Protein AF-F3L483-F1 (afdb_monomer)

Foldseek 3Di:
DPPPDDPLVVLLVVVCVVCVCLLPVVLVVVLVVLLCVLLVVLVVCLVCLCVVVVVVVVCVVPVVPQDFDWDFDAPPPPDDDDDDDDDDDDDPPDDPPDPPDDDPPTDTDGDGPPPVPPPVVVPDLVVVLVVLLVLLVVLLVSLVVVLLVCLQCVQQVCLVVLVLVVVVVDPDALLSSLVSSCCSSLPVSLVSSLVSSLVSQLSSLVSVLSSCVSNPDDPVSSVVSSVVSNVQSCQQRVVQSVLLSLLQLLLSLQSLLLNLPDDPGSSCSSPVVLVVVQVCCCVPVVDNVSVVSVVLSHDDSDTNVVNVVSCVVCVVVSVVSNVNSVVSSVNSSVSNVVPSHD

Radius of gyration: 30.52 Å; Cα contacts (8 Å, |Δi|>4): 277; chains: 1; bounding box: 57×37×107 Å

pLDDT: mean 78.25, std 19.38, range [27.61, 96.56]

Nearest PDB structures (foldseek):
  7o0y-assembly1_E  TM=5.297E-01  e=4.979E-01  Stutzerimonas stutzeri ATCC 14405 = CCUG 16156
  8k1p-assembly1_A  TM=4.642E-01  e=3.043E-01  Mycobacterium tuberculosis H37Rv
  7o12-assembly1_E  TM=4.795E-01  e=1.394E+00  Stutzerimonas stutzeri ATCC 14405 = CCUG 16156

Mean predicted aligned error: 13.0 Å

Solvent-accessible surface area (backbone atoms only — not comparable to full-atom values): 19354 Å² total; per-residue (Å²): 129,70,94,81,74,53,68,69,61,52,53,54,52,48,53,50,60,75,43,33,58,69,73,48,48,49,60,47,53,50,37,52,51,52,44,50,51,41,43,51,47,31,54,50,51,63,68,50,62,64,48,56,62,52,48,50,52,48,46,65,74,71,41,92,77,72,79,72,54,74,59,78,55,67,86,82,76,85,65,95,73,92,77,79,94,67,90,79,75,83,70,93,72,78,72,81,76,68,82,77,72,86,63,87,82,50,61,86,51,83,51,57,83,75,60,57,94,70,60,80,69,78,73,76,60,55,72,57,51,52,51,53,49,52,54,48,40,54,55,50,52,52,50,48,56,52,45,52,54,47,38,26,40,60,51,34,48,34,44,74,70,49,47,52,59,57,50,61,73,41,105,56,56,58,59,58,53,51,49,47,55,44,46,40,64,63,43,53,46,54,52,52,49,41,54,51,47,51,55,37,49,52,53,40,51,51,25,51,42,53,31,40,66,72,74,49,88,61,70,66,58,44,52,51,53,51,52,55,53,53,53,47,51,44,39,54,42,61,62,29,44,64,58,42,42,55,41,30,40,32,61,54,19,47,24,39,31,21,6,34,65,44,73,87,53,20,58,54,46,45,51,48,50,57,51,48,51,35,51,49,38,38,71,76,68,69,46,59,64,63,52,52,54,54,52,68,27,48,78,64,87,62,51,34,68,62,51,48,51,53,46,64,78,41,42,71,58,48,53,49,36,44,55,50,16,53,52,30,45,53,46,20,26,52,46,41,73,75,50,72,74,120

Secondary structure (DSSP, 8-state):
--TT--HHHHHHHHHHHHTHIIIIIHHHHHHHHHHHHHHHHHHHHHHHHHHHHHHHHHHHHH-TT------EE-TT------------PPPS-----------TTSEE----S---TTTTTTTSSHHHHHHHHHHHHHHHHHHHHHHHHHHHHHHHHHHHTSHHHHHHHTT--HHHHHHHHHHIIIIIHHHHHHHHHHHHHHHHHHHHHHHHHHH-S-HHHHHHHHHHHHHHHIIIIIIHHHHHHHHHHHHHHHHHHHHHH-SS-HHHHHHHHHHHHHHHHHHHT---HHHHHHHTTS--S--HHHHHHHHHHTHHHHHHHHHHHHHHHHHHHHHHHH----

Structure (mmCIF, N/CA/C/O backbone):
data_AF-F3L483-F1
#
_entry.id   AF-F3L483-F1
#
loop_
_atom_site.group_PDB
_atom_site.id
_atom_site.type_symbol
_atom_site.label_atom_id
_atom_site.label_alt_id
_atom_site.label_comp_id
_atom_site.label_asym_id
_atom_site.label_entity_id
_atom_site.label_seq_id
_atom_site.pdbx_PDB_ins_code
_atom_site.Cartn_x
_atom_site.Cartn_y
_atom_site.Cartn_z
_atom_site.occupancy
_atom_site.B_iso_or_equiv
_atom_site.auth_seq_id
_atom_site.auth_comp_id
_atom_site.auth_asym_id
_atom_site.auth_atom_id
_atom_site.pdbx_PDB_model_num
ATOM 1 N N . MET A 1 1 ? 16.660 -0.253 35.717 1.00 57.25 1 MET A N 1
ATOM 2 C CA . MET A 1 1 ? 15.833 0.003 34.515 1.00 57.25 1 MET A CA 1
ATOM 3 C C . MET A 1 1 ? 16.717 0.724 33.511 1.00 57.25 1 MET A C 1
ATOM 5 O O . MET A 1 1 ? 17.308 1.723 33.889 1.00 57.25 1 MET A O 1
ATOM 9 N N . ASN A 1 2 ? 16.915 0.183 32.307 1.00 58.22 2 ASN A N 1
ATOM 10 C CA . ASN A 1 2 ? 17.782 0.818 31.310 1.00 58.22 2 ASN A CA 1
ATOM 11 C C . ASN A 1 2 ? 17.119 2.140 30.860 1.00 58.22 2 ASN A C 1
ATOM 13 O O . ASN A 1 2 ? 15.993 2.073 30.362 1.00 58.22 2 ASN A O 1
ATOM 17 N N . PRO A 1 3 ? 17.749 3.317 31.044 1.00 65.19 3 PRO A N 1
ATOM 18 C CA . PRO A 1 3 ? 17.127 4.615 30.753 1.00 65.19 3 PRO A CA 1
ATOM 19 C C . PRO A 1 3 ? 16.748 4.802 29.273 1.00 65.19 3 PRO A C 1
ATOM 21 O O . PRO A 1 3 ? 15.959 5.680 28.950 1.00 65.19 3 PRO A O 1
ATOM 24 N N . ASN A 1 4 ? 17.240 3.931 28.383 1.00 72.69 4 ASN A N 1
ATOM 25 C CA . ASN A 1 4 ? 16.946 3.938 26.948 1.00 72.69 4 ASN A CA 1
ATOM 26 C C . ASN A 1 4 ? 15.824 2.969 26.515 1.00 72.69 4 ASN A C 1
ATOM 28 O O . ASN A 1 4 ? 15.634 2.748 25.315 1.00 72.69 4 ASN A O 1
ATOM 32 N N . TYR A 1 5 ? 15.092 2.340 27.445 1.00 74.06 5 TYR A N 1
ATOM 33 C CA . TYR A 1 5 ? 14.007 1.425 27.076 1.00 74.06 5 TYR A CA 1
ATOM 34 C C . TYR A 1 5 ? 12.781 2.194 26.568 1.00 74.06 5 TYR A C 1
ATOM 36 O O . TYR A 1 5 ? 11.999 2.735 27.347 1.00 74.06 5 TYR A O 1
ATOM 44 N N . ASN A 1 6 ? 12.599 2.204 25.247 1.00 82.25 6 ASN A N 1
ATOM 45 C CA . ASN A 1 6 ? 11.383 2.703 24.622 1.00 82.25 6 ASN A CA 1
ATOM 46 C C . ASN A 1 6 ? 10.432 1.528 24.303 1.00 82.25 6 ASN A C 1
ATOM 48 O O . ASN A 1 6 ? 10.728 0.745 23.391 1.00 82.25 6 ASN A O 1
ATOM 52 N N . PRO A 1 7 ? 9.292 1.397 25.009 1.00 76.50 7 PRO A N 1
ATOM 53 C CA . PRO A 1 7 ? 8.374 0.279 24.815 1.00 76.50 7 PRO A CA 1
ATOM 54 C C . PRO A 1 7 ? 7.770 0.244 23.406 1.00 76.50 7 PRO A C 1
ATOM 56 O O . PRO A 1 7 ? 7.583 -0.840 22.863 1.00 76.50 7 PRO A O 1
ATOM 59 N N . THR A 1 8 ? 7.535 1.391 22.757 1.00 75.56 8 THR A N 1
ATOM 60 C CA . THR A 1 8 ? 6.953 1.410 21.401 1.00 75.56 8 THR A CA 1
ATOM 61 C C . THR A 1 8 ? 7.912 0.826 20.366 1.00 75.56 8 THR A C 1
ATOM 63 O O . THR A 1 8 ? 7.506 0.046 19.506 1.00 75.56 8 THR A O 1
ATOM 66 N N . LYS A 1 9 ? 9.209 1.126 20.492 1.00 81.56 9 LYS A N 1
ATOM 67 C CA . LYS A 1 9 ? 10.259 0.551 19.641 1.00 81.56 9 LYS A CA 1
ATOM 68 C C . LYS A 1 9 ? 10.368 -0.963 19.830 1.00 81.56 9 LYS A C 1
ATOM 70 O O . LYS A 1 9 ? 10.571 -1.685 18.857 1.00 81.56 9 LYS A O 1
ATOM 75 N N . ALA A 1 10 ? 10.234 -1.446 21.066 1.00 82.19 10 ALA A N 1
ATOM 76 C CA . ALA A 1 10 ? 10.266 -2.876 21.359 1.00 82.19 10 ALA A CA 1
ATOM 77 C C . ALA A 1 10 ? 9.083 -3.620 20.713 1.00 82.19 10 ALA A C 1
ATOM 79 O O . ALA A 1 10 ? 9.286 -4.680 20.123 1.00 82.19 10 ALA A O 1
ATOM 80 N N . MET A 1 11 ? 7.881 -3.036 20.756 1.00 80.44 11 MET A N 1
ATOM 81 C CA . MET A 1 11 ? 6.680 -3.609 20.134 1.00 80.44 11 MET A CA 1
ATOM 82 C C . MET A 1 11 ? 6.803 -3.686 18.612 1.00 80.44 11 MET A C 1
ATOM 84 O O . MET A 1 11 ? 6.593 -4.753 18.041 1.00 80.44 11 MET A O 1
ATOM 88 N N . LEU A 1 12 ? 7.235 -2.597 17.966 1.00 81.00 12 LEU A N 1
ATOM 89 C CA . LEU A 1 12 ? 7.478 -2.581 16.519 1.00 81.00 12 LEU A CA 1
ATOM 90 C C . LEU A 1 12 ? 8.514 -3.633 16.110 1.00 81.00 12 LEU A C 1
ATOM 92 O O . LEU A 1 12 ? 8.308 -4.373 15.152 1.00 81.00 12 LEU A O 1
ATOM 96 N N . ARG A 1 13 ? 9.619 -3.737 16.860 1.00 85.62 13 ARG A N 1
ATOM 97 C CA . ARG A 1 13 ? 10.671 -4.719 16.577 1.00 85.62 13 ARG A CA 1
ATOM 98 C C . ARG A 1 13 ? 10.163 -6.153 16.702 1.00 85.62 13 ARG A C 1
ATOM 100 O O . ARG A 1 13 ? 10.533 -6.982 15.880 1.00 85.62 13 ARG A O 1
ATOM 107 N N . ARG A 1 14 ? 9.351 -6.454 17.718 1.00 85.50 14 ARG A N 1
ATOM 108 C CA . ARG A 1 14 ? 8.756 -7.785 17.892 1.00 85.50 14 ARG A CA 1
ATOM 109 C C . ARG A 1 14 ? 7.886 -8.146 16.693 1.00 85.50 14 ARG A C 1
ATOM 111 O O . ARG A 1 14 ? 8.118 -9.190 16.097 1.00 85.50 14 ARG A O 1
ATOM 118 N N . ASP A 1 15 ? 6.948 -7.273 16.334 1.00 83.56 15 ASP A N 1
ATOM 119 C CA . ASP A 1 15 ? 6.012 -7.524 15.237 1.00 83.56 15 ASP A CA 1
ATOM 120 C C . ASP A 1 15 ? 6.763 -7.725 13.905 1.00 83.56 15 ASP A C 1
ATOM 122 O O . ASP A 1 15 ? 6.469 -8.656 13.161 1.00 83.56 15 ASP A O 1
ATOM 126 N N . PHE A 1 16 ? 7.805 -6.933 13.633 1.00 84.31 16 PHE A N 1
ATOM 127 C CA . PHE A 1 16 ? 8.655 -7.136 12.451 1.00 84.31 16 PHE A CA 1
ATOM 128 C C . PHE A 1 16 ? 9.425 -8.460 12.464 1.00 84.31 16 PHE A C 1
ATOM 130 O O . PHE A 1 16 ? 9.629 -9.057 11.409 1.00 84.31 16 PHE A O 1
ATOM 137 N N . THR A 1 17 ? 9.875 -8.921 13.632 1.00 84.50 17 THR A N 1
ATOM 138 C CA . THR A 1 17 ? 10.555 -10.217 13.754 1.00 84.50 17 THR A CA 1
ATOM 139 C C . THR A 1 17 ? 9.581 -11.374 13.547 1.00 84.50 17 THR A C 1
ATOM 141 O O . THR A 1 17 ? 9.914 -12.320 12.837 1.00 84.50 17 THR A O 1
ATOM 144 N N . GLU A 1 18 ? 8.387 -11.296 14.134 1.00 86.44 18 GLU A N 1
ATOM 145 C CA . GLU A 1 18 ? 7.355 -12.334 14.042 1.00 86.44 18 GLU A CA 1
ATOM 146 C C . GLU A 1 18 ? 6.860 -12.507 12.600 1.00 86.44 18 GLU A C 1
ATOM 148 O O . GLU A 1 18 ? 6.805 -13.622 12.087 1.00 86.44 18 GLU A O 1
ATOM 153 N N . TYR A 1 19 ? 6.620 -11.398 11.898 1.00 86.94 19 TYR A N 1
ATOM 154 C CA . TYR A 1 19 ? 6.141 -11.395 10.513 1.00 86.94 19 TYR A CA 1
ATOM 155 C C . TYR A 1 19 ? 7.263 -11.215 9.480 1.00 86.94 19 TYR A C 1
ATOM 157 O O . TYR A 1 19 ? 6.996 -10.880 8.325 1.00 86.94 19 TYR A O 1
ATOM 165 N N . ARG A 1 20 ? 8.529 -11.469 9.846 1.00 89.44 20 ARG A N 1
ATOM 166 C CA . ARG A 1 20 ? 9.697 -11.254 8.966 1.00 89.44 20 ARG A CA 1
ATOM 167 C C . ARG A 1 20 ? 9.554 -11.945 7.610 1.00 89.44 20 ARG A C 1
ATOM 169 O O . ARG A 1 20 ? 9.950 -11.384 6.587 1.00 89.44 20 ARG A O 1
ATOM 176 N N . SER A 1 21 ? 9.015 -13.163 7.602 1.00 85.62 21 SER A N 1
ATOM 177 C CA . SER A 1 21 ? 8.835 -13.939 6.371 1.00 85.62 21 SER A CA 1
ATOM 178 C C . SER A 1 21 ? 7.865 -13.244 5.405 1.00 85.62 21 SER A C 1
ATOM 180 O O . SER A 1 21 ? 8.175 -13.058 4.229 1.00 85.62 21 SER A O 1
ATOM 182 N N . SER A 1 22 ? 6.736 -12.754 5.908 1.00 89.00 22 SER A N 1
ATOM 183 C CA . SER A 1 22 ? 5.742 -12.047 5.099 1.00 89.00 22 SER A CA 1
ATOM 184 C C . SER 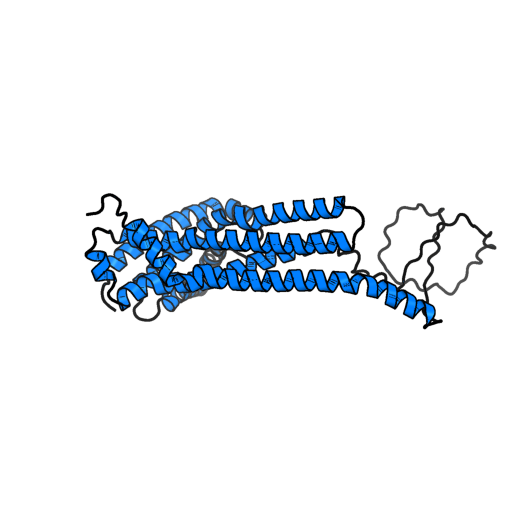A 1 22 ? 6.202 -10.636 4.718 1.00 89.00 22 SER A C 1
ATOM 186 O O . SER A 1 22 ? 6.087 -10.231 3.566 1.00 89.00 22 SER A O 1
ATOM 188 N N . PHE A 1 23 ? 6.767 -9.880 5.660 1.00 91.56 23 PHE A N 1
ATOM 189 C CA . PHE A 1 23 ? 7.103 -8.471 5.435 1.00 91.56 23 PHE A CA 1
ATOM 190 C C . PHE A 1 23 ? 8.361 -8.259 4.595 1.00 91.56 23 PHE A C 1
ATOM 192 O O . PHE A 1 23 ? 8.435 -7.265 3.883 1.00 91.56 23 PHE A O 1
ATOM 199 N N . LEU A 1 24 ? 9.348 -9.158 4.681 1.00 91.38 24 LEU A N 1
ATOM 200 C CA . LEU A 1 24 ? 10.635 -8.989 3.998 1.00 91.38 24 LEU A CA 1
ATOM 201 C C . LEU A 1 24 ? 10.954 -10.131 3.041 1.00 91.38 24 LEU A C 1
ATOM 203 O O . LEU A 1 24 ? 11.345 -9.873 1.912 1.00 91.38 24 LEU A O 1
ATOM 207 N N . VAL A 1 25 ? 10.792 -11.389 3.454 1.00 92.12 25 VAL A N 1
ATOM 208 C CA . VAL A 1 25 ? 11.232 -12.517 2.611 1.00 92.12 25 VAL A CA 1
ATOM 209 C C . VAL A 1 25 ? 10.356 -12.656 1.367 1.00 92.12 25 VAL A C 1
ATOM 211 O O . VAL A 1 25 ? 10.886 -12.764 0.271 1.00 92.12 25 VAL A O 1
ATOM 214 N N . THR A 1 26 ? 9.034 -12.593 1.520 1.00 93.38 26 THR A N 1
ATOM 215 C CA . THR A 1 26 ? 8.075 -12.729 0.408 1.00 93.38 26 THR A CA 1
ATOM 216 C C . THR A 1 26 ? 8.326 -11.725 -0.729 1.00 93.38 26 THR A C 1
ATOM 218 O O . THR A 1 26 ? 8.532 -12.169 -1.859 1.00 93.38 26 THR A O 1
ATOM 221 N N . PRO A 1 27 ? 8.390 -10.399 -0.480 1.00 93.56 27 PRO A N 1
ATOM 222 C CA . PRO A 1 27 ? 8.623 -9.437 -1.553 1.00 93.56 27 PRO A CA 1
ATOM 223 C C . PRO A 1 27 ? 10.036 -9.553 -2.135 1.00 93.56 27 PRO A C 1
ATOM 225 O O . PRO A 1 27 ? 10.202 -9.356 -3.330 1.00 93.56 27 PRO A O 1
ATOM 228 N N . ILE A 1 28 ? 11.046 -9.930 -1.339 1.00 95.19 28 ILE A N 1
ATOM 229 C CA . ILE A 1 28 ? 12.415 -10.150 -1.838 1.00 95.19 28 ILE A CA 1
ATOM 230 C C . ILE A 1 28 ? 12.487 -11.369 -2.762 1.00 95.19 28 ILE A C 1
ATOM 232 O O . ILE A 1 28 ? 13.164 -11.314 -3.782 1.00 95.19 28 ILE A O 1
ATOM 236 N N . VAL A 1 29 ? 11.807 -12.470 -2.431 1.00 95.62 29 VAL A N 1
ATOM 237 C CA . VAL A 1 29 ? 11.784 -13.674 -3.277 1.00 95.62 29 VAL A CA 1
ATOM 238 C C . VAL A 1 29 ? 11.110 -13.375 -4.613 1.00 95.62 29 VAL A C 1
ATOM 240 O O . VAL A 1 29 ? 11.633 -13.759 -5.656 1.00 95.62 29 VAL A O 1
ATOM 243 N N . ILE A 1 30 ? 9.994 -12.644 -4.590 1.00 94.31 30 ILE A N 1
ATOM 244 C CA . ILE A 1 30 ? 9.302 -12.208 -5.808 1.00 94.31 30 ILE A CA 1
ATOM 245 C C . ILE A 1 30 ? 10.189 -11.260 -6.617 1.00 94.31 30 ILE A C 1
ATOM 247 O O . ILE A 1 30 ? 10.366 -11.475 -7.810 1.00 94.31 30 ILE A O 1
ATOM 251 N N . ALA A 1 31 ? 10.810 -10.271 -5.972 1.00 95.62 31 ALA A N 1
ATOM 252 C CA . ALA A 1 31 ? 11.757 -9.361 -6.612 1.00 95.62 31 ALA A CA 1
ATOM 253 C C . ALA A 1 31 ? 12.917 -10.108 -7.284 1.00 95.62 31 ALA A C 1
ATOM 255 O O . ALA A 1 31 ? 13.246 -9.833 -8.433 1.00 95.62 31 ALA A O 1
ATOM 256 N N . ALA A 1 32 ? 13.512 -11.083 -6.590 1.00 95.31 32 ALA A N 1
ATOM 257 C CA . ALA A 1 32 ? 14.597 -11.897 -7.123 1.00 95.31 32 ALA A CA 1
ATOM 258 C C . ALA A 1 32 ? 14.140 -12.731 -8.326 1.00 95.31 32 ALA A C 1
ATOM 260 O O . ALA A 1 32 ? 14.847 -12.796 -9.327 1.00 95.31 32 ALA A O 1
ATOM 261 N N . PHE A 1 33 ? 12.950 -13.330 -8.252 1.00 95.81 33 PHE A N 1
ATOM 262 C CA . PHE A 1 33 ? 12.368 -14.073 -9.366 1.00 95.81 33 PHE A CA 1
ATOM 263 C C . PHE A 1 33 ? 12.137 -13.174 -10.588 1.00 95.81 33 PHE A C 1
ATOM 265 O O . PHE A 1 33 ? 12.606 -13.496 -11.676 1.00 95.81 33 PHE A O 1
ATOM 272 N N . LEU A 1 34 ? 11.487 -12.022 -10.402 1.00 94.56 34 LEU A N 1
ATOM 273 C CA . LEU A 1 34 ? 11.220 -11.061 -11.476 1.00 94.56 34 LEU A CA 1
ATOM 274 C C . LEU A 1 34 ? 12.515 -10.522 -12.092 1.00 94.56 34 LEU A C 1
ATOM 276 O O . LEU A 1 34 ? 12.621 -10.436 -13.312 1.00 94.56 34 LEU A O 1
ATOM 280 N N . ALA A 1 35 ? 13.525 -10.227 -11.270 1.00 93.81 35 ALA A N 1
ATOM 281 C CA . ALA A 1 35 ? 14.835 -9.800 -11.746 1.00 93.81 35 ALA A CA 1
ATOM 282 C C . ALA A 1 35 ? 15.519 -10.880 -12.598 1.00 93.81 35 ALA A C 1
ATOM 284 O O . ALA A 1 35 ? 16.060 -10.564 -13.655 1.00 93.81 35 ALA A O 1
ATOM 285 N N . VAL A 1 36 ? 15.473 -12.149 -12.175 1.00 95.12 36 VAL A N 1
ATOM 286 C CA . VAL A 1 36 ? 16.032 -13.271 -12.947 1.00 95.12 36 VAL A CA 1
ATOM 287 C C . VAL A 1 36 ? 15.303 -13.441 -14.275 1.00 95.12 36 VAL A C 1
ATOM 289 O O . VAL A 1 36 ? 15.959 -13.613 -15.298 1.00 95.12 36 VAL A O 1
ATOM 292 N N . VAL A 1 37 ? 13.970 -13.362 -14.280 1.00 92.31 37 VAL A N 1
ATOM 293 C CA . VAL A 1 37 ? 13.169 -13.456 -15.509 1.00 92.31 37 VAL A CA 1
ATOM 294 C C . VAL A 1 37 ? 13.501 -12.307 -16.462 1.00 92.31 37 VAL A C 1
ATOM 296 O O . VAL A 1 37 ? 13.762 -12.558 -17.634 1.00 92.31 37 VAL A O 1
ATOM 299 N N . ALA A 1 38 ? 13.563 -11.070 -15.967 1.00 89.00 38 ALA A N 1
ATOM 300 C CA . ALA A 1 38 ? 13.856 -9.898 -16.790 1.00 89.00 38 ALA A CA 1
ATOM 301 C C . ALA A 1 38 ? 15.270 -9.937 -17.387 1.00 89.00 38 ALA A C 1
ATOM 303 O O . ALA A 1 38 ? 15.442 -9.731 -18.585 1.00 89.00 38 ALA A O 1
ATOM 304 N N . TRP A 1 39 ? 16.285 -10.256 -16.579 1.00 92.00 39 TRP A N 1
ATOM 305 C CA . TRP A 1 39 ? 17.661 -10.375 -17.068 1.00 92.00 39 TRP A CA 1
ATOM 306 C C . TRP A 1 39 ? 17.854 -11.582 -17.981 1.00 92.00 39 TRP A C 1
ATOM 308 O O . TRP A 1 39 ? 18.547 -11.477 -18.989 1.00 92.00 39 TRP A O 1
ATOM 318 N N . GLY A 1 40 ? 17.228 -12.717 -17.662 1.00 88.06 40 GLY A N 1
ATOM 319 C CA . GLY A 1 40 ? 17.230 -13.896 -18.523 1.00 88.06 40 GLY A CA 1
ATOM 320 C C . GLY A 1 40 ? 16.601 -13.602 -19.883 1.00 88.06 40 GLY A C 1
ATOM 321 O O . GLY A 1 40 ? 17.188 -13.946 -20.905 1.00 88.06 40 GLY A O 1
ATOM 322 N N . GLY A 1 41 ? 15.462 -12.903 -19.895 1.00 83.00 41 GLY A N 1
ATOM 323 C CA . GLY A 1 41 ? 14.789 -12.442 -21.108 1.00 83.00 41 GLY A CA 1
ATOM 324 C C . GLY A 1 41 ? 15.643 -11.472 -21.921 1.00 83.00 41 GLY A C 1
ATOM 325 O O . GLY A 1 41 ? 15.848 -11.704 -23.106 1.00 83.00 41 GLY A O 1
ATOM 326 N N . ALA A 1 42 ? 16.216 -10.445 -21.287 1.00 83.88 42 ALA A N 1
ATOM 327 C CA . ALA A 1 42 ? 17.080 -9.471 -21.958 1.00 83.88 42 ALA A CA 1
ATOM 328 C C . ALA A 1 42 ? 18.332 -10.121 -22.573 1.00 83.88 42 ALA A C 1
ATOM 330 O O . ALA A 1 42 ? 18.697 -9.824 -23.711 1.00 83.88 42 ALA A O 1
ATOM 331 N N . LEU A 1 43 ? 18.975 -11.042 -21.847 1.00 85.56 43 LEU A N 1
ATOM 332 C CA . LEU A 1 43 ? 20.125 -11.790 -22.355 1.00 85.56 43 LEU A CA 1
ATOM 333 C C . LEU A 1 43 ? 19.726 -12.699 -23.514 1.00 85.56 43 LEU A C 1
ATOM 335 O O . LEU A 1 43 ? 20.396 -12.680 -24.540 1.00 85.56 43 LEU A O 1
ATOM 339 N N . PHE A 1 44 ? 18.641 -13.460 -23.374 1.00 82.00 44 PHE A N 1
ATOM 340 C CA . PHE A 1 44 ? 18.142 -14.331 -24.434 1.00 82.00 44 PHE A CA 1
ATOM 341 C C . PHE A 1 44 ? 17.809 -13.525 -25.694 1.00 82.00 44 PHE A C 1
ATOM 343 O O . PHE A 1 44 ? 18.366 -13.799 -26.752 1.00 82.00 44 PHE A O 1
ATOM 350 N N . ALA A 1 45 ? 17.001 -12.471 -25.571 1.00 76.19 45 ALA A N 1
ATOM 351 C CA . ALA A 1 45 ? 16.621 -11.611 -26.688 1.00 76.19 45 ALA A CA 1
ATOM 352 C C . ALA A 1 45 ? 17.848 -11.002 -27.388 1.00 76.19 45 ALA A C 1
ATOM 354 O O . ALA A 1 45 ? 17.921 -11.008 -28.612 1.00 76.19 45 ALA A O 1
ATOM 355 N N . SER A 1 46 ? 18.866 -10.575 -26.629 1.00 74.88 46 SER A N 1
ATOM 356 C CA . SER A 1 46 ? 20.103 -10.034 -27.212 1.00 74.88 46 SER A CA 1
ATOM 357 C C . SER A 1 46 ? 20.930 -11.047 -28.018 1.00 74.88 46 SER A C 1
ATOM 359 O O . SER A 1 46 ? 21.754 -10.633 -28.821 1.00 74.88 46 SER A O 1
ATOM 361 N N . GLN A 1 47 ? 20.746 -12.357 -27.806 1.00 74.75 47 GLN A N 1
ATOM 362 C CA . GLN A 1 47 ? 21.444 -13.404 -28.570 1.00 74.75 47 GLN A CA 1
ATOM 363 C C . GLN A 1 47 ? 20.685 -13.808 -29.838 1.00 74.75 47 GLN A C 1
ATOM 365 O O . GLN A 1 47 ? 21.300 -14.277 -30.790 1.00 74.75 47 GLN A O 1
ATOM 370 N N . PHE A 1 48 ? 19.357 -13.663 -29.843 1.00 64.12 48 PHE A N 1
ATOM 371 C CA . PHE A 1 48 ? 18.500 -14.049 -30.968 1.00 64.12 48 PHE A CA 1
ATOM 372 C C . PHE A 1 48 ? 18.085 -12.870 -31.858 1.00 64.12 48 PHE A C 1
ATOM 374 O O . PHE A 1 48 ? 17.511 -13.108 -32.912 1.00 64.12 48 PHE A O 1
ATOM 381 N N . SER A 1 49 ? 18.418 -11.628 -31.491 1.00 60.12 49 SER A N 1
ATOM 382 C CA . SER A 1 49 ? 18.249 -10.442 -32.348 1.00 60.12 49 SER A CA 1
ATOM 383 C C . SER A 1 49 ? 18.875 -10.636 -33.738 1.00 60.12 49 SER A C 1
ATOM 385 O O . SER A 1 49 ? 18.250 -10.332 -34.746 1.00 60.12 49 SER A O 1
ATOM 387 N N . ASP A 1 50 ? 20.068 -11.231 -33.810 1.00 58.31 50 ASP A N 1
ATOM 388 C CA . ASP A 1 50 ? 20.785 -11.448 -35.079 1.00 58.31 50 ASP A CA 1
ATOM 389 C C . ASP A 1 50 ? 20.189 -12.601 -35.921 1.00 58.31 50 ASP A C 1
ATOM 391 O O . ASP A 1 50 ? 20.557 -12.816 -37.078 1.00 58.31 50 ASP A O 1
ATOM 395 N N . TRP A 1 51 ? 19.275 -13.392 -35.347 1.00 53.81 51 TRP A N 1
ATOM 396 C CA . TRP A 1 51 ? 18.706 -14.575 -35.997 1.00 53.81 51 TRP A CA 1
ATOM 397 C C . TRP A 1 51 ? 17.643 -14.217 -37.047 1.00 53.81 51 TRP A C 1
ATOM 399 O O . TRP A 1 51 ? 17.486 -14.958 -38.017 1.00 53.81 51 TRP A O 1
ATOM 409 N N . GLU A 1 52 ? 16.947 -13.082 -36.913 1.00 54.78 52 GLU A N 1
ATOM 410 C CA . GLU A 1 52 ? 15.998 -12.597 -37.931 1.00 54.78 52 GLU A CA 1
ATOM 411 C C . GLU A 1 52 ? 16.702 -12.175 -39.224 1.00 54.78 52 GLU A C 1
ATOM 413 O O . GLU A 1 52 ? 16.264 -12.563 -40.308 1.00 54.78 52 GLU A O 1
ATOM 418 N N . GLU A 1 53 ? 17.842 -11.485 -39.128 1.00 56.56 53 GLU A N 1
ATOM 419 C CA . GLU A 1 53 ? 18.682 -11.187 -40.296 1.00 56.56 53 GLU A CA 1
ATOM 420 C C . GLU A 1 53 ? 19.207 -12.480 -40.946 1.00 56.56 53 GLU A C 1
ATOM 422 O O . GLU A 1 53 ? 19.225 -12.616 -42.174 1.00 56.56 53 GLU A O 1
ATOM 427 N N . GLY A 1 54 ? 19.558 -13.479 -40.127 1.00 56.12 54 GLY A N 1
ATOM 428 C CA . GLY A 1 54 ? 20.000 -14.798 -40.584 1.00 56.12 54 GLY A CA 1
ATOM 429 C C . GLY A 1 54 ? 18.915 -15.606 -41.307 1.00 56.12 54 GLY A C 1
ATOM 430 O O . GLY A 1 54 ? 19.198 -16.209 -42.346 1.00 56.12 54 GLY A O 1
ATOM 431 N N . ILE A 1 55 ? 17.675 -15.604 -40.802 1.00 55.03 55 ILE A N 1
ATOM 432 C CA . ILE A 1 55 ? 16.522 -16.231 -41.469 1.00 55.03 55 ILE A CA 1
ATOM 433 C C . ILE A 1 55 ? 16.153 -15.464 -42.737 1.00 55.03 55 ILE A C 1
ATOM 435 O O . ILE A 1 55 ? 15.903 -16.103 -43.754 1.00 55.03 55 ILE A O 1
ATOM 439 N N . GLY A 1 56 ? 16.138 -14.129 -42.707 1.00 56.78 56 GLY A N 1
ATOM 440 C CA . GLY A 1 56 ? 15.826 -13.297 -43.870 1.00 56.78 56 GLY A CA 1
ATOM 441 C C . GLY A 1 56 ? 16.774 -13.567 -45.038 1.00 56.78 56 GLY A C 1
ATOM 442 O O . GLY A 1 56 ? 16.322 -13.793 -46.158 1.00 56.78 56 GLY A O 1
ATOM 443 N N . TRP A 1 57 ? 18.079 -13.669 -44.764 1.00 53.72 57 TRP A N 1
ATOM 444 C CA . TRP A 1 57 ? 19.077 -14.096 -45.749 1.00 53.72 57 TRP A CA 1
ATOM 445 C C . TRP A 1 57 ? 18.846 -15.533 -46.243 1.00 53.72 57 TRP A C 1
ATOM 447 O O . TRP A 1 57 ? 18.941 -15.795 -47.442 1.00 53.72 57 TRP A O 1
ATOM 457 N N . PHE A 1 58 ? 18.519 -16.471 -45.347 1.00 55.19 58 PHE A N 1
ATOM 458 C CA . PHE A 1 58 ? 18.248 -17.868 -45.712 1.00 55.19 58 PHE A CA 1
ATOM 459 C C . PHE A 1 58 ? 17.004 -18.009 -46.597 1.00 55.19 58 PHE A C 1
ATOM 461 O O . PHE A 1 58 ? 17.041 -18.717 -47.599 1.00 55.19 58 PHE A O 1
ATOM 468 N N . VAL A 1 59 ? 15.916 -17.323 -46.249 1.00 59.03 59 VAL A N 1
ATOM 469 C CA . VAL A 1 59 ? 14.659 -17.294 -47.004 1.00 59.03 59 VAL A CA 1
ATOM 470 C C . VAL A 1 59 ? 14.877 -16.625 -48.358 1.00 59.03 59 VAL A C 1
ATOM 472 O O . VAL A 1 59 ? 14.516 -17.214 -49.372 1.00 59.03 59 VAL A O 1
ATOM 475 N N . ALA A 1 60 ? 15.549 -15.471 -48.399 1.00 58.06 60 ALA A N 1
ATOM 476 C CA . ALA A 1 60 ? 15.858 -14.768 -49.643 1.00 58.06 60 ALA A CA 1
ATOM 477 C C . ALA A 1 60 ? 16.764 -15.579 -50.589 1.00 58.06 60 ALA A C 1
ATOM 479 O O . ALA A 1 60 ? 16.605 -15.503 -51.804 1.00 58.06 60 ALA A O 1
ATOM 480 N N . ASN A 1 61 ? 17.691 -16.382 -50.053 1.00 58.88 61 ASN A N 1
ATOM 481 C CA . ASN A 1 61 ? 18.627 -17.159 -50.873 1.00 58.88 61 ASN A CA 1
ATOM 482 C C . ASN A 1 61 ? 18.184 -18.598 -51.177 1.00 58.88 61 ASN A C 1
ATOM 484 O O . ASN A 1 61 ? 18.745 -19.208 -52.088 1.00 58.88 61 ASN A O 1
ATOM 488 N N . GLN A 1 62 ? 17.236 -19.176 -50.431 1.00 56.47 62 GLN A N 1
ATOM 489 C CA . GLN A 1 62 ? 16.773 -20.558 -50.645 1.00 56.47 62 GLN A CA 1
ATOM 490 C C . GLN A 1 62 ? 15.320 -20.680 -51.116 1.00 56.47 62 GLN A C 1
ATOM 492 O O . GLN A 1 62 ? 14.944 -21.761 -51.571 1.00 56.47 62 GLN A O 1
ATOM 497 N N . ILE A 1 63 ? 14.515 -19.615 -51.050 1.00 50.59 63 ILE A N 1
ATOM 498 C CA . ILE A 1 63 ? 13.137 -19.596 -51.558 1.00 50.59 63 ILE A CA 1
ATOM 499 C C . ILE A 1 63 ? 13.072 -18.605 -52.735 1.00 50.59 63 ILE A C 1
ATOM 501 O O . ILE A 1 63 ? 12.848 -17.417 -52.520 1.00 50.59 63 ILE A O 1
ATOM 505 N N . PRO A 1 64 ? 13.282 -19.067 -53.984 1.00 48.78 64 PRO A N 1
ATOM 506 C CA . PRO A 1 64 ? 13.405 -18.198 -55.161 1.00 48.78 64 PRO A CA 1
ATOM 507 C C . PRO A 1 64 ? 12.115 -17.451 -55.553 1.00 48.78 64 PRO A C 1
ATOM 509 O O . PRO A 1 64 ? 12.190 -16.531 -56.361 1.00 48.78 64 PRO A O 1
ATOM 512 N N . ASP A 1 65 ? 10.967 -17.800 -54.958 1.00 44.97 65 ASP A N 1
ATOM 513 C CA . ASP A 1 65 ? 9.641 -17.254 -55.293 1.00 44.97 65 ASP A CA 1
ATOM 514 C C . ASP A 1 65 ? 9.004 -16.439 -54.147 1.00 44.97 65 ASP A C 1
ATOM 516 O O . ASP A 1 65 ? 7.787 -16.245 -54.112 1.00 44.97 65 ASP A O 1
ATOM 520 N N . ALA A 1 66 ? 9.790 -15.965 -53.173 1.00 47.56 66 ALA A N 1
ATOM 521 C CA . ALA A 1 66 ? 9.283 -14.999 -52.201 1.00 47.56 66 ALA A CA 1
ATOM 522 C C 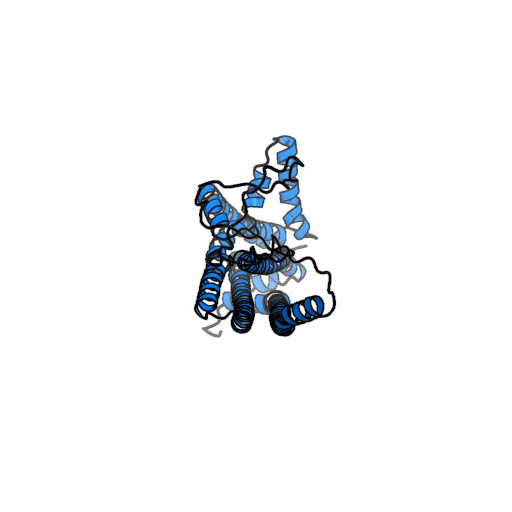. ALA A 1 66 ? 8.993 -13.671 -52.926 1.00 47.56 66 ALA A C 1
ATOM 524 O O . ALA A 1 66 ? 9.904 -12.902 -53.222 1.00 47.56 66 ALA A O 1
ATOM 525 N N . GLN A 1 67 ? 7.722 -13.439 -53.264 1.00 42.53 67 GLN A N 1
ATOM 526 C CA . GLN A 1 67 ? 7.231 -12.232 -53.931 1.00 42.53 67 GLN A CA 1
ATOM 527 C C . GLN A 1 67 ? 7.523 -11.006 -53.051 1.00 42.53 67 GLN A C 1
ATOM 529 O O . GLN A 1 67 ? 6.813 -10.728 -52.088 1.00 42.53 67 GLN A O 1
ATOM 534 N N . VAL A 1 68 ? 8.610 -10.300 -53.353 1.00 45.66 68 VAL A N 1
ATOM 535 C CA . VAL A 1 68 ? 8.908 -8.982 -52.790 1.00 45.66 68 VAL A CA 1
ATOM 536 C C . VAL A 1 68 ? 8.122 -7.972 -53.617 1.00 45.66 68 VAL A C 1
ATOM 538 O O . VAL A 1 68 ? 8.409 -7.801 -54.801 1.00 45.66 68 VAL A O 1
ATOM 541 N N . ASP A 1 69 ? 7.110 -7.351 -53.016 1.00 40.19 69 ASP A N 1
ATOM 542 C CA . ASP A 1 69 ? 6.308 -6.322 -53.678 1.00 40.19 69 ASP A CA 1
ATOM 543 C C . ASP A 1 69 ? 7.092 -5.001 -53.665 1.00 40.19 69 ASP A C 1
ATOM 545 O O . ASP A 1 69 ? 7.469 -4.493 -52.607 1.00 40.19 69 ASP A O 1
ATOM 549 N N . ILE A 1 70 ? 7.424 -4.479 -54.844 1.00 41.59 70 ILE A N 1
ATOM 550 C CA . ILE A 1 70 ? 8.229 -3.260 -54.997 1.00 41.59 70 ILE A CA 1
ATOM 551 C C . ILE A 1 70 ? 7.277 -2.127 -55.376 1.00 41.59 70 ILE A C 1
ATOM 553 O O . ILE A 1 70 ? 6.850 -2.028 -56.525 1.00 41.59 70 ILE A O 1
ATOM 557 N N . GLU A 1 71 ? 6.947 -1.268 -54.413 1.00 43.25 71 GLU A N 1
ATOM 558 C CA . GLU A 1 71 ? 6.126 -0.078 -54.646 1.00 43.25 71 GLU A CA 1
ATOM 559 C C . GLU A 1 71 ? 7.021 1.086 -55.105 1.00 43.25 71 GLU A C 1
ATOM 561 O O . GLU A 1 71 ? 7.830 1.615 -54.342 1.00 43.25 71 GLU A O 1
ATOM 566 N N . ILE A 1 72 ? 6.899 1.483 -56.374 1.00 41.91 72 ILE A N 1
ATOM 567 C CA . ILE A 1 72 ? 7.634 2.616 -56.953 1.00 41.91 72 ILE A CA 1
ATOM 568 C C . ILE A 1 72 ? 6.746 3.859 -56.845 1.00 41.91 72 ILE A C 1
ATOM 570 O O . ILE A 1 72 ? 5.705 3.929 -57.499 1.00 41.91 72 ILE A O 1
ATOM 574 N N . ARG A 1 73 ? 7.146 4.857 -56.047 1.00 42.88 73 ARG A N 1
ATOM 575 C CA . ARG A 1 73 ? 6.434 6.144 -55.955 1.00 42.88 73 ARG A CA 1
ATOM 576 C C . ARG A 1 73 ? 7.161 7.220 -56.753 1.00 42.88 73 ARG A C 1
ATOM 578 O O . ARG A 1 73 ? 8.328 7.507 -56.506 1.00 42.88 73 ARG A O 1
ATOM 585 N N . SER A 1 74 ? 6.457 7.833 -57.705 1.00 34.97 74 SER A N 1
ATOM 586 C CA . SER A 1 74 ? 6.978 8.975 -58.464 1.00 34.97 74 SER A CA 1
ATOM 587 C C . SER A 1 74 ? 6.823 10.273 -57.664 1.00 34.97 74 SER A C 1
ATOM 589 O O . SER A 1 74 ? 5.823 10.490 -56.979 1.00 34.97 74 SER A O 1
ATOM 591 N N . SER A 1 75 ? 7.824 11.148 -57.733 1.00 37.97 75 SER A N 1
ATOM 592 C CA . SER A 1 75 ? 7.930 12.364 -56.915 1.00 37.97 75 SER A CA 1
ATOM 593 C C . SER A 1 75 ? 6.985 13.506 -57.329 1.00 37.97 75 SER A C 1
ATOM 595 O O . SER A 1 75 ? 7.038 14.584 -56.730 1.00 37.97 75 SER A O 1
ATOM 597 N N . SER A 1 76 ? 6.108 13.300 -58.321 1.00 40.38 76 SER A N 1
ATOM 598 C CA . SER A 1 76 ? 5.185 14.333 -58.808 1.00 40.38 76 SER A CA 1
ATOM 599 C C . SER A 1 76 ? 3.882 14.448 -58.014 1.00 40.38 76 SER A C 1
ATOM 601 O O . SER A 1 76 ? 3.294 15.527 -58.015 1.00 40.38 76 SER A O 1
ATOM 603 N N . ASP A 1 77 ? 3.461 13.415 -57.279 1.00 42.19 77 ASP A N 1
ATOM 604 C CA . ASP A 1 77 ? 2.237 13.466 -56.465 1.00 42.19 77 ASP A CA 1
ATOM 605 C C . ASP A 1 77 ? 2.533 13.888 -55.028 1.00 42.19 77 ASP A C 1
ATOM 607 O O . ASP A 1 77 ? 2.397 13.153 -54.050 1.00 42.19 77 ASP A O 1
ATOM 611 N N . ARG A 1 78 ? 2.916 15.156 -54.894 1.00 38.81 78 ARG A N 1
ATOM 612 C CA . ARG A 1 78 ? 2.808 15.878 -53.628 1.00 38.81 78 ARG A CA 1
ATOM 613 C C . ARG A 1 78 ? 1.393 16.457 -53.533 1.00 38.81 78 ARG A C 1
ATOM 615 O O . ARG A 1 78 ? 1.205 17.665 -53.639 1.00 38.81 78 ARG A O 1
ATOM 622 N N . ALA A 1 79 ? 0.401 15.580 -53.396 1.00 35.62 79 ALA A N 1
ATOM 623 C CA . ALA A 1 79 ? -0.988 15.957 -53.165 1.00 35.62 79 ALA A CA 1
ATOM 624 C C . ALA A 1 79 ? -1.454 15.403 -51.816 1.00 35.62 79 ALA A C 1
ATOM 626 O O . ALA A 1 79 ? -1.410 14.204 -51.553 1.00 35.62 79 ALA A O 1
ATOM 627 N N . ASP A 1 80 ? -1.862 16.326 -50.954 1.00 39.88 80 ASP A N 1
ATOM 628 C CA . ASP A 1 80 ? -2.392 16.086 -49.622 1.00 39.88 80 ASP A CA 1
ATOM 629 C C . ASP A 1 80 ? -3.591 15.123 -49.672 1.00 39.88 80 ASP A C 1
ATOM 631 O O . ASP A 1 80 ? -4.640 15.445 -50.231 1.00 39.88 80 ASP A O 1
ATOM 635 N N . GLY A 1 81 ? -3.461 13.940 -49.070 1.00 34.59 81 GLY A N 1
ATOM 636 C CA . GLY A 1 81 ? -4.555 12.973 -49.021 1.00 34.59 81 GLY A CA 1
ATOM 637 C C . GLY A 1 81 ? -4.223 11.746 -48.185 1.00 34.59 81 GLY A C 1
ATOM 638 O O . GLY A 1 81 ? -3.523 10.844 -48.626 1.00 34.59 81 GLY A O 1
ATOM 639 N N . PHE A 1 82 ? -4.747 11.708 -46.964 1.00 32.91 82 PHE A N 1
ATOM 640 C CA . PHE A 1 82 ? -4.792 10.511 -46.130 1.00 32.91 82 PHE A CA 1
ATOM 641 C C . PHE A 1 82 ? -5.735 9.484 -46.778 1.00 32.91 82 PHE A C 1
ATOM 643 O O . PHE A 1 82 ? -6.937 9.737 -46.874 1.00 32.91 82 PHE A O 1
ATOM 650 N N . VAL A 1 83 ? -5.204 8.342 -47.224 1.00 36.03 83 VAL A N 1
ATOM 651 C CA . VAL A 1 83 ? -5.995 7.218 -47.751 1.00 36.03 83 VAL A CA 1
ATOM 652 C C . VAL A 1 83 ? -5.924 6.068 -46.746 1.00 36.03 83 VAL A C 1
ATOM 654 O O . VAL A 1 83 ? -4.863 5.494 -46.512 1.00 36.03 83 VAL A O 1
ATOM 657 N N . LEU A 1 84 ? -7.064 5.773 -46.117 1.00 33.56 84 LEU A N 1
ATOM 658 C CA . LEU A 1 84 ? -7.272 4.572 -45.306 1.00 33.56 84 LEU A CA 1
ATOM 659 C C . LEU A 1 84 ? -7.236 3.341 -46.210 1.00 33.56 84 LEU A C 1
ATOM 661 O O . LEU A 1 84 ? -7.821 3.359 -47.290 1.00 33.56 84 LEU A O 1
ATOM 665 N N . GLY A 1 85 ? -6.557 2.292 -45.743 1.00 38.53 85 GLY A N 1
ATOM 666 C CA . GLY A 1 85 ? -6.357 1.049 -46.477 1.00 38.53 85 GLY A CA 1
ATOM 667 C C . GLY A 1 85 ? -7.670 0.417 -46.923 1.00 38.53 85 GLY A C 1
ATOM 668 O O . GLY A 1 85 ? -8.439 -0.082 -46.103 1.00 38.53 85 GLY A O 1
ATOM 669 N N . ASP A 1 86 ? -7.877 0.406 -48.232 1.00 27.61 86 ASP A N 1
ATOM 670 C CA . ASP A 1 86 ? -8.800 -0.491 -48.905 1.00 27.61 86 ASP A CA 1
ATOM 671 C C . ASP A 1 86 ? -8.052 -1.124 -50.082 1.00 27.61 86 ASP A C 1
ATOM 673 O O . ASP A 1 86 ? -7.260 -0.462 -50.760 1.00 27.61 86 ASP A O 1
ATOM 677 N N . TRP A 1 87 ? -8.235 -2.427 -50.278 1.00 34.56 87 TRP A N 1
ATOM 678 C CA . TRP A 1 87 ? -7.538 -3.172 -51.324 1.00 34.56 87 TRP A CA 1
ATOM 679 C C . TRP A 1 87 ? -8.153 -2.822 -52.680 1.00 34.56 87 TRP A C 1
ATOM 681 O O . TRP A 1 87 ? -9.190 -3.364 -53.063 1.00 34.56 87 TRP A O 1
ATOM 691 N N . VAL A 1 88 ? -7.512 -1.913 -53.413 1.00 37.91 88 VAL A N 1
ATOM 692 C CA . VAL A 1 88 ? -7.913 -1.554 -54.776 1.00 37.91 88 VAL A CA 1
ATOM 693 C C . VAL A 1 88 ? -7.460 -2.661 -55.729 1.00 37.91 88 VAL A C 1
ATOM 695 O O . VAL A 1 88 ? -6.270 -2.831 -55.985 1.00 37.91 88 VAL A O 1
ATOM 698 N N . TYR A 1 89 ? -8.413 -3.423 -56.265 1.00 36.69 89 TYR A N 1
ATOM 699 C CA . TYR A 1 89 ? -8.170 -4.238 -57.453 1.00 36.69 89 TYR A CA 1
ATOM 700 C C . TYR A 1 89 ? -8.129 -3.310 -58.674 1.00 36.69 89 TYR A C 1
ATOM 702 O O . TYR A 1 89 ? -9.030 -2.481 -58.810 1.00 36.69 89 TYR A O 1
ATOM 710 N N . PRO A 1 90 ? -7.127 -3.418 -59.564 1.00 39.00 90 PRO A N 1
ATOM 711 C CA . PRO A 1 90 ? -7.101 -2.605 -60.769 1.00 39.00 90 PRO A CA 1
ATOM 712 C C . PRO A 1 90 ? -8.259 -3.018 -61.686 1.00 39.00 90 PRO A C 1
ATOM 714 O O . PRO A 1 90 ? -8.389 -4.193 -62.042 1.00 39.00 90 PRO A O 1
ATOM 717 N N . ASP A 1 91 ? -9.103 -2.056 -62.060 1.00 36.62 91 ASP A N 1
ATOM 718 C CA . ASP A 1 91 ? -10.124 -2.262 -63.083 1.00 36.62 91 ASP A CA 1
ATOM 719 C C . ASP A 1 91 ? -9.454 -2.592 -64.425 1.00 36.62 91 ASP A C 1
ATOM 721 O O . ASP A 1 91 ? -8.444 -2.007 -64.813 1.00 36.62 91 ASP A O 1
ATOM 725 N N . ALA A 1 92 ? -10.025 -3.557 -65.148 1.00 39.62 92 ALA A N 1
ATOM 726 C CA . ALA A 1 92 ? -9.474 -4.116 -66.385 1.00 39.62 92 ALA A CA 1
ATOM 727 C C . ALA A 1 92 ? -9.580 -3.186 -67.614 1.00 39.62 92 ALA A C 1
ATOM 729 O O . ALA A 1 92 ? -9.435 -3.642 -68.750 1.00 39.62 92 ALA A O 1
ATOM 730 N N . GLU A 1 93 ? -9.818 -1.892 -67.412 1.00 38.22 93 GLU A N 1
ATOM 731 C CA . GLU A 1 93 ? -9.740 -0.881 -68.462 1.00 38.22 93 GLU A CA 1
ATOM 732 C C . GLU A 1 93 ? -8.391 -0.173 -68.351 1.00 38.22 93 GLU A C 1
ATOM 734 O O . GLU A 1 93 ? -8.236 0.861 -67.711 1.00 38.22 93 GLU A O 1
ATOM 739 N N . ALA A 1 94 ? -7.383 -0.792 -68.966 1.00 42.31 94 ALA A N 1
ATOM 740 C CA . ALA A 1 94 ? -6.076 -0.191 -69.151 1.00 42.31 94 ALA A CA 1
ATOM 741 C C . ALA A 1 94 ? -6.209 1.076 -70.014 1.00 42.31 94 ALA A C 1
ATOM 743 O O . ALA A 1 94 ? -6.280 0.997 -71.244 1.00 42.31 94 ALA A O 1
ATOM 744 N N . GLU A 1 95 ? -6.211 2.248 -69.376 1.00 41.00 95 GLU A N 1
ATOM 745 C CA . GLU A 1 95 ? -5.708 3.451 -70.029 1.00 41.00 95 GLU A CA 1
ATOM 746 C C . GLU A 1 95 ? -4.252 3.184 -70.422 1.00 41.00 95 GLU A C 1
ATOM 748 O O . GLU A 1 95 ? -3.440 2.702 -69.628 1.00 41.00 95 GLU A O 1
ATOM 753 N N . SER A 1 96 ? -3.937 3.430 -71.692 1.00 40.19 96 SER A N 1
ATOM 754 C CA . SER A 1 96 ? -2.591 3.288 -72.224 1.00 40.19 96 SER A CA 1
ATOM 755 C C . SER A 1 96 ? -1.666 4.256 -71.494 1.00 40.19 96 SER A C 1
ATOM 757 O O . SER A 1 96 ? -1.652 5.447 -71.804 1.00 40.19 96 SER A O 1
ATOM 759 N N . VAL A 1 97 ? -0.906 3.733 -70.533 1.00 43.38 97 VAL A N 1
ATOM 760 C CA . VAL A 1 97 ? 0.243 4.421 -69.951 1.00 43.38 97 VAL A CA 1
ATOM 761 C C . VAL A 1 97 ? 1.194 4.717 -71.108 1.00 43.38 97 VAL A C 1
ATOM 763 O O . VAL A 1 97 ? 1.756 3.804 -71.713 1.00 43.38 97 VAL A O 1
ATOM 766 N N . GLU A 1 98 ? 1.275 5.992 -71.477 1.00 49.94 98 GLU A N 1
ATOM 767 C CA . GLU A 1 98 ? 2.208 6.509 -72.473 1.00 49.94 98 GLU A CA 1
ATOM 768 C C . GLU A 1 98 ? 3.627 6.089 -72.068 1.00 49.94 98 GLU A C 1
ATOM 770 O O . GLU A 1 98 ? 3.967 6.186 -70.887 1.00 49.94 98 GLU A O 1
ATOM 775 N N . ASP A 1 99 ? 4.396 5.556 -73.029 1.00 43.56 99 ASP A N 1
ATOM 776 C CA . ASP A 1 99 ? 5.701 4.909 -72.835 1.00 43.56 99 ASP A CA 1
ATOM 777 C C . ASP A 1 99 ? 6.515 5.601 -71.735 1.00 43.56 99 ASP A C 1
ATOM 779 O O . ASP A 1 99 ? 7.092 6.673 -71.938 1.00 43.56 99 ASP A O 1
ATOM 783 N N . SER A 1 100 ? 6.540 4.982 -70.551 1.00 48.25 100 SER A N 1
ATOM 784 C CA . SER A 1 100 ? 7.208 5.519 -69.374 1.00 48.25 100 SER A CA 1
ATOM 785 C C . SER A 1 100 ? 8.683 5.720 -69.702 1.00 48.25 100 SER A C 1
ATOM 787 O O . SER A 1 100 ? 9.453 4.760 -69.828 1.00 48.25 100 SER A O 1
ATOM 789 N N . GLN A 1 101 ? 9.074 6.980 -69.872 1.00 46.53 101 GLN A N 1
ATOM 790 C CA . GLN A 1 101 ? 10.462 7.377 -69.993 1.00 46.53 101 GLN A CA 1
ATOM 791 C C . GLN A 1 101 ? 11.180 6.900 -68.732 1.00 46.53 101 GLN A C 1
ATOM 793 O O . GLN A 1 101 ? 10.843 7.323 -67.632 1.00 46.53 101 GLN A O 1
ATOM 798 N N . TRP A 1 102 ? 12.130 5.982 -68.910 1.00 54.06 102 TRP A N 1
ATOM 799 C CA . TRP A 1 102 ? 12.992 5.450 -67.859 1.00 54.06 102 TRP A CA 1
ATOM 800 C C . TRP A 1 102 ? 13.500 6.574 -66.947 1.00 54.06 102 TRP A C 1
ATOM 802 O O . TRP A 1 102 ? 14.396 7.328 -67.335 1.00 54.06 102 TRP A O 1
ATOM 812 N N . ASP A 1 103 ? 12.927 6.679 -65.749 1.00 59.59 103 ASP A N 1
ATOM 813 C CA . ASP A 1 103 ? 13.273 7.705 -64.773 1.00 59.59 103 ASP A CA 1
ATOM 814 C C . ASP A 1 103 ? 14.122 7.100 -63.650 1.00 59.59 103 ASP A C 1
ATOM 816 O O . ASP A 1 103 ? 13.626 6.507 -62.694 1.00 59.59 103 ASP A O 1
ATOM 820 N N . PHE A 1 104 ? 15.441 7.254 -63.777 1.00 60.94 104 PHE A N 1
ATOM 821 C CA . PHE A 1 104 ? 16.405 6.844 -62.752 1.00 60.94 104 PHE A CA 1
ATOM 822 C C . PHE A 1 104 ? 16.442 7.791 -61.543 1.00 60.94 104 PHE A C 1
ATOM 824 O O . PHE A 1 104 ? 17.215 7.547 -60.619 1.00 60.94 104 PHE A O 1
ATOM 831 N N . SER A 1 105 ? 15.654 8.871 -61.555 1.00 59.31 105 SER A N 1
ATOM 832 C CA . SER A 1 105 ? 15.519 9.799 -60.430 1.00 59.31 105 SER A CA 1
ATOM 833 C C . SER A 1 105 ? 14.352 9.470 -59.497 1.00 59.31 105 SER A C 1
ATOM 835 O O . SER A 1 105 ? 14.184 10.152 -58.488 1.00 59.31 105 SER A O 1
ATOM 837 N N . ALA A 1 106 ? 13.579 8.419 -59.794 1.00 58.47 106 ALA A N 1
ATOM 838 C CA . ALA A 1 106 ? 12.564 7.903 -58.885 1.00 58.47 106 ALA A CA 1
ATOM 839 C C . ALA A 1 106 ? 13.203 7.446 -57.563 1.00 58.47 106 ALA A C 1
ATOM 841 O O . ALA A 1 106 ? 14.236 6.772 -57.564 1.00 58.47 106 ALA A O 1
ATOM 842 N N . ASP A 1 107 ? 12.582 7.803 -56.439 1.00 48.59 107 ASP A N 1
ATOM 843 C CA . ASP A 1 107 ? 13.015 7.338 -55.125 1.00 48.59 107 ASP A CA 1
ATOM 844 C C . ASP A 1 107 ? 12.576 5.881 -54.941 1.00 48.59 107 ASP A C 1
ATOM 846 O O . ASP A 1 107 ? 11.393 5.542 -54.999 1.00 48.59 107 ASP A O 1
ATOM 850 N N . TRP A 1 108 ? 13.556 4.999 -54.744 1.00 50.53 108 TRP A N 1
ATOM 851 C CA . TRP A 1 108 ? 13.328 3.566 -54.585 1.00 50.53 108 TRP A CA 1
ATOM 852 C C . TRP A 1 108 ? 13.068 3.258 -53.112 1.00 50.53 108 TRP A C 1
ATOM 854 O O . TRP A 1 108 ? 13.974 3.370 -52.284 1.00 50.53 108 TRP A O 1
ATOM 864 N N . THR A 1 109 ? 11.850 2.835 -52.780 1.00 48.25 109 THR A N 1
ATOM 865 C CA . THR A 1 109 ? 11.499 2.371 -51.433 1.00 48.25 109 THR A CA 1
ATOM 866 C C . THR A 1 109 ? 11.050 0.919 -51.480 1.00 48.25 109 THR A C 1
ATOM 868 O O . THR A 1 109 ? 10.154 0.568 -52.240 1.00 48.25 109 THR A O 1
ATOM 871 N N . PHE A 1 110 ? 11.677 0.067 -50.671 1.00 45.94 110 PHE A N 1
ATOM 872 C CA . PHE A 1 110 ? 11.322 -1.346 -50.578 1.00 45.94 110 PHE A CA 1
ATOM 873 C C . PHE A 1 110 ? 10.396 -1.546 -49.377 1.00 45.94 110 PHE A C 1
ATOM 875 O O . PHE A 1 110 ? 10.818 -1.343 -48.239 1.00 45.94 110 PHE A O 1
ATOM 882 N N . SER A 1 111 ? 9.154 -1.957 -49.627 1.00 45.66 111 SER A N 1
ATOM 883 C CA . SER A 1 111 ? 8.218 -2.385 -48.587 1.00 45.66 111 SER A CA 1
ATOM 884 C C . SER A 1 111 ? 8.291 -3.905 -48.499 1.00 45.66 111 SER A C 1
ATOM 886 O O . SER A 1 111 ? 7.904 -4.603 -49.432 1.00 45.66 111 SER A O 1
ATOM 888 N N . THR A 1 112 ? 8.807 -4.465 -47.407 1.00 42.19 112 THR A N 1
ATOM 889 C CA . THR A 1 112 ? 8.716 -5.916 -47.210 1.00 42.19 112 THR A CA 1
ATOM 890 C C . THR A 1 112 ? 7.240 -6.306 -47.000 1.00 42.19 112 THR A C 1
ATOM 892 O O . THR A 1 112 ? 6.558 -5.619 -46.239 1.00 42.19 112 THR A O 1
ATOM 895 N N . PRO A 1 113 ? 6.722 -7.397 -47.614 1.00 39.34 113 PRO A N 1
ATOM 896 C CA . PRO A 1 113 ? 5.332 -7.865 -47.436 1.00 39.34 113 PRO A CA 1
ATOM 897 C C . PRO A 1 113 ? 4.992 -8.240 -45.989 1.00 39.34 113 PRO A C 1
ATOM 899 O O . PRO A 1 113 ? 3.834 -8.281 -45.588 1.00 39.34 113 PRO A O 1
ATOM 902 N N . ILE A 1 114 ? 6.023 -8.482 -45.184 1.00 41.34 114 ILE A N 1
ATOM 903 C CA . ILE A 1 114 ? 5.950 -8.399 -43.734 1.00 41.34 114 ILE A CA 1
ATOM 904 C C . ILE A 1 114 ? 6.431 -6.991 -43.390 1.00 41.34 114 ILE A C 1
ATOM 906 O O . ILE A 1 114 ? 7.567 -6.775 -42.983 1.00 41.34 114 ILE A O 1
ATOM 910 N N . SER A 1 115 ? 5.588 -5.999 -43.638 1.00 36.38 115 SER A N 1
ATOM 911 C CA . SER A 1 115 ? 5.511 -4.887 -42.713 1.00 36.38 115 SER A CA 1
ATOM 912 C C . SER A 1 115 ? 4.613 -5.468 -41.649 1.00 36.38 115 SER A C 1
ATOM 914 O O . SER A 1 115 ? 3.427 -5.663 -41.921 1.00 36.38 115 SER A O 1
ATOM 916 N N . PRO A 1 116 ? 5.133 -5.868 -40.481 1.00 42.38 116 PRO A N 1
ATOM 917 C CA . PRO A 1 116 ? 4.237 -6.151 -39.394 1.00 42.38 116 PRO A CA 1
ATOM 918 C C . PRO A 1 116 ? 3.600 -4.790 -39.135 1.00 42.38 116 PRO A C 1
ATOM 920 O O . PRO A 1 116 ? 4.238 -3.880 -38.603 1.00 42.38 116 PRO A O 1
ATOM 923 N N . THR A 1 117 ? 2.372 -4.604 -39.600 1.00 35.38 117 THR A N 1
ATOM 924 C CA . THR A 1 117 ? 1.500 -3.476 -39.272 1.00 35.38 117 THR A CA 1
ATOM 925 C C . THR A 1 117 ? 1.108 -3.603 -37.795 1.00 35.38 117 THR A C 1
ATOM 927 O O . THR A 1 117 ? -0.052 -3.775 -37.456 1.00 35.38 117 THR A O 1
ATOM 930 N N . GLY A 1 118 ? 2.135 -3.642 -36.947 1.00 38.03 118 GLY A N 1
ATOM 931 C CA . GLY A 1 118 ? 2.170 -4.110 -35.566 1.00 38.03 118 GLY A CA 1
ATOM 932 C C . GLY A 1 118 ? 3.595 -4.243 -34.990 1.00 38.03 118 GLY A C 1
ATOM 933 O O . GLY A 1 118 ? 3.724 -4.504 -33.806 1.00 38.03 118 GLY A O 1
ATOM 934 N N . VAL A 1 119 ? 4.678 -4.059 -35.770 1.00 39.78 119 VAL A N 1
ATOM 935 C CA . VAL A 1 119 ? 6.062 -3.939 -35.235 1.00 39.78 119 VAL A CA 1
ATOM 936 C C . VAL A 1 119 ? 6.555 -2.491 -35.219 1.00 39.78 119 VAL A C 1
ATOM 938 O O . VAL A 1 119 ? 7.459 -2.161 -34.461 1.00 39.78 119 VAL A O 1
ATOM 941 N N . ASN A 1 120 ? 5.894 -1.586 -35.943 1.00 37.97 120 ASN A N 1
ATOM 942 C CA . ASN A 1 120 ? 6.138 -0.146 -35.803 1.00 37.97 120 ASN A CA 1
ATOM 943 C C . ASN A 1 120 ? 5.491 0.466 -34.542 1.00 37.97 120 ASN A C 1
ATOM 945 O O . ASN A 1 120 ? 5.671 1.653 -34.301 1.00 37.97 120 ASN A O 1
ATOM 949 N N . GLU A 1 121 ? 4.773 -0.326 -33.740 1.00 40.56 121 GLU A N 1
ATOM 950 C CA . GLU A 1 121 ? 4.162 0.097 -32.466 1.00 40.56 121 GLU A CA 1
ATOM 951 C C . GLU A 1 121 ? 5.049 -0.206 -31.239 1.00 40.56 121 GLU A C 1
ATOM 953 O O . GLU A 1 121 ? 4.744 0.232 -30.139 1.00 40.56 121 GLU A O 1
ATOM 958 N N . PHE A 1 122 ? 6.212 -0.854 -31.414 1.00 41.53 122 PHE A N 1
ATOM 959 C CA . PHE A 1 122 ? 7.192 -1.076 -30.332 1.00 41.53 122 PHE A CA 1
ATOM 960 C C . PHE A 1 122 ? 8.019 0.181 -29.963 1.00 41.53 122 PHE A C 1
ATOM 962 O O . PHE A 1 122 ? 9.036 0.069 -29.275 1.00 41.53 122 PHE A O 1
ATOM 969 N N . ASN A 1 123 ? 7.657 1.379 -30.443 1.00 49.28 123 ASN A N 1
ATOM 970 C CA . ASN A 1 123 ? 8.581 2.524 -30.489 1.00 49.28 123 ASN A CA 1
ATOM 971 C C . ASN A 1 123 ? 8.297 3.676 -29.504 1.00 49.28 123 ASN A C 1
ATOM 973 O O . ASN A 1 123 ? 9.086 4.618 -29.443 1.00 49.28 123 ASN A O 1
ATOM 977 N N . ASP A 1 124 ? 7.250 3.604 -28.678 1.00 53.31 124 ASP A N 1
ATOM 978 C CA . ASP A 1 124 ? 6.829 4.784 -27.897 1.00 53.31 124 ASP A CA 1
ATOM 979 C C . ASP A 1 124 ? 7.216 4.719 -26.407 1.00 53.31 124 ASP A C 1
ATOM 981 O O . ASP A 1 124 ? 6.971 5.648 -25.639 1.00 53.31 124 ASP A O 1
ATOM 985 N N . GLY A 1 125 ? 7.855 3.633 -25.956 1.00 61.31 125 GLY A N 1
ATOM 986 C CA . GLY A 1 125 ? 8.189 3.424 -24.538 1.00 61.31 125 GLY A CA 1
ATOM 987 C C . GLY A 1 125 ? 6.970 3.197 -23.628 1.00 61.31 125 GLY A C 1
ATOM 988 O O . GLY A 1 125 ? 7.144 2.802 -22.474 1.00 61.31 125 GLY A O 1
ATOM 989 N N . GLU A 1 126 ? 5.752 3.369 -24.152 1.00 67.62 126 GLU A N 1
ATOM 990 C CA . GLU A 1 126 ? 4.482 3.142 -23.459 1.00 67.62 126 GLU A CA 1
ATOM 991 C C . GLU A 1 126 ? 4.334 1.687 -23.002 1.00 67.62 126 GLU A C 1
ATOM 993 O O . GLU A 1 126 ? 4.066 1.450 -21.825 1.00 67.62 126 GLU A O 1
ATOM 998 N N . GLU A 1 127 ? 4.648 0.707 -23.856 1.00 73.94 127 GLU A N 1
ATOM 999 C CA . GLU A 1 127 ? 4.601 -0.716 -23.479 1.00 73.94 127 GLU A CA 1
ATOM 1000 C C . GLU A 1 127 ? 5.481 -1.024 -22.257 1.00 73.94 127 GLU A C 1
ATOM 1002 O O . GLU A 1 127 ? 5.121 -1.792 -21.362 1.00 73.94 127 GLU A O 1
ATOM 1007 N N . PHE A 1 128 ? 6.659 -0.399 -22.182 1.00 79.44 128 PHE A N 1
ATOM 1008 C CA . PHE A 1 128 ? 7.562 -0.606 -21.059 1.00 79.44 128 PHE A CA 1
ATOM 1009 C C . PHE A 1 128 ? 7.038 0.062 -19.780 1.00 79.44 128 PHE A C 1
ATOM 1011 O O . PHE A 1 128 ? 7.192 -0.494 -18.688 1.00 79.44 128 PHE A O 1
ATOM 1018 N N . HIS A 1 129 ? 6.372 1.216 -19.893 1.00 83.00 129 HIS A N 1
ATOM 1019 C CA . HIS A 1 129 ? 5.684 1.845 -18.766 1.00 83.00 129 HIS A CA 1
ATOM 1020 C C . HIS A 1 129 ? 4.549 0.963 -18.230 1.00 83.00 129 HIS A C 1
ATOM 1022 O O . HIS A 1 129 ? 4.444 0.783 -17.012 1.00 83.00 129 HIS A O 1
ATOM 1028 N N . GLU A 1 130 ? 3.773 0.327 -19.110 1.00 83.06 130 GLU A N 1
ATOM 1029 C CA . GLU A 1 130 ? 2.740 -0.633 -18.712 1.00 83.06 130 GLU A CA 1
ATOM 1030 C C . GLU A 1 130 ? 3.333 -1.819 -17.947 1.00 83.06 130 GLU A C 1
ATOM 1032 O O . GLU A 1 130 ? 2.816 -2.206 -16.894 1.00 83.06 130 GLU A O 1
ATOM 1037 N N . VAL A 1 131 ? 4.470 -2.357 -18.404 1.00 85.12 131 VAL A N 1
ATOM 1038 C CA . VAL A 1 131 ? 5.196 -3.423 -17.696 1.00 85.12 131 VAL A CA 1
ATOM 1039 C C . VAL A 1 131 ? 5.626 -2.960 -16.300 1.00 85.12 131 VAL A C 1
ATOM 1041 O O . VAL A 1 131 ? 5.431 -3.686 -15.320 1.00 85.12 131 VAL A O 1
ATOM 1044 N N . LEU A 1 132 ? 6.175 -1.749 -16.165 1.00 87.94 132 LEU A N 1
ATOM 1045 C CA . LEU A 1 132 ? 6.564 -1.185 -14.866 1.00 87.94 132 LEU A CA 1
ATOM 1046 C C . LEU A 1 132 ? 5.367 -1.011 -13.922 1.00 87.94 132 LEU A C 1
ATOM 1048 O O . LEU A 1 132 ? 5.480 -1.321 -12.727 1.00 87.94 132 LEU A O 1
ATOM 1052 N N . ASN A 1 133 ? 4.225 -0.558 -14.443 1.00 87.94 133 ASN A N 1
ATOM 1053 C CA . ASN A 1 133 ? 3.000 -0.433 -13.663 1.00 87.94 133 ASN A CA 1
ATOM 1054 C C . ASN A 1 133 ? 2.457 -1.813 -13.253 1.00 87.94 133 ASN A C 1
ATOM 1056 O O . ASN A 1 133 ? 2.191 -2.047 -12.074 1.00 87.94 133 ASN A O 1
ATOM 1060 N N . ALA A 1 134 ? 2.406 -2.780 -14.171 1.00 87.94 134 ALA A N 1
ATOM 1061 C CA . ALA A 1 134 ? 1.996 -4.152 -13.876 1.00 87.94 134 ALA A CA 1
ATOM 1062 C C . ALA A 1 134 ? 2.854 -4.784 -12.765 1.00 87.94 134 ALA A C 1
ATOM 1064 O O . ALA A 1 134 ? 2.332 -5.428 -11.850 1.00 87.94 134 ALA A O 1
ATOM 1065 N N . LEU A 1 135 ? 4.167 -4.538 -12.777 1.00 89.56 135 LEU A N 1
ATOM 1066 C CA . LEU A 1 135 ? 5.075 -4.969 -11.711 1.00 89.56 135 LEU A CA 1
ATOM 1067 C C . LEU A 1 135 ? 4.714 -4.341 -10.359 1.00 89.56 135 LEU A C 1
ATOM 1069 O O . LEU A 1 135 ? 4.694 -5.042 -9.346 1.00 89.56 135 LEU A O 1
ATOM 1073 N N . ASN A 1 136 ? 4.386 -3.047 -10.334 1.00 90.50 136 ASN A N 1
ATOM 1074 C CA . ASN A 1 136 ? 3.911 -2.371 -9.124 1.00 90.50 136 ASN A CA 1
ATOM 1075 C C . ASN A 1 136 ? 2.617 -3.017 -8.602 1.00 90.50 136 ASN A C 1
ATOM 1077 O O . ASN A 1 136 ? 2.518 -3.356 -7.421 1.00 90.50 136 ASN A O 1
ATOM 1081 N N . VAL A 1 137 ? 1.657 -3.282 -9.494 1.00 90.31 137 VAL A N 1
ATOM 1082 C CA . VAL A 1 137 ? 0.391 -3.948 -9.158 1.00 90.31 137 VAL A CA 1
ATOM 1083 C C . VAL A 1 137 ? 0.631 -5.316 -8.517 1.00 90.31 137 VAL A C 1
ATOM 1085 O O . VAL A 1 137 ? -0.014 -5.635 -7.518 1.00 90.31 137 VAL A O 1
ATOM 1088 N N . ILE A 1 138 ? 1.599 -6.100 -9.001 1.00 92.19 138 ILE A N 1
ATOM 1089 C CA . ILE A 1 138 ? 1.970 -7.379 -8.373 1.00 92.19 138 ILE A CA 1
ATOM 1090 C C . ILE A 1 138 ? 2.402 -7.164 -6.915 1.00 92.19 138 ILE A C 1
ATOM 1092 O O . ILE A 1 138 ? 1.894 -7.842 -6.017 1.00 92.19 138 ILE A O 1
ATOM 1096 N N . PHE A 1 139 ? 3.289 -6.201 -6.640 1.00 92.75 139 PHE A N 1
ATOM 1097 C CA . PHE A 1 139 ? 3.698 -5.890 -5.264 1.00 92.75 139 PHE A CA 1
ATOM 1098 C C . PHE A 1 139 ? 2.525 -5.404 -4.400 1.00 92.75 139 PHE A C 1
ATOM 1100 O O . PHE A 1 139 ? 2.436 -5.794 -3.231 1.00 92.75 139 PHE A O 1
ATOM 1107 N N . LEU A 1 140 ? 1.603 -4.615 -4.960 1.00 92.25 140 LEU A N 1
ATOM 1108 C CA . LEU A 1 140 ? 0.393 -4.161 -4.270 1.00 92.25 140 LEU A CA 1
ATOM 1109 C C . LEU A 1 140 ? -0.554 -5.319 -3.926 1.00 92.25 140 LEU A C 1
ATOM 1111 O O . LEU A 1 140 ? -1.077 -5.361 -2.812 1.00 92.25 140 LEU A O 1
ATOM 1115 N N . LEU A 1 141 ? -0.735 -6.298 -4.816 1.00 92.25 141 LEU A N 1
ATOM 1116 C CA . LEU A 1 141 ? -1.558 -7.487 -4.554 1.00 92.25 141 LEU A CA 1
ATOM 1117 C C . LEU A 1 141 ? -0.985 -8.341 -3.416 1.00 92.25 141 LEU A C 1
ATOM 1119 O O . LEU A 1 141 ? -1.719 -8.815 -2.537 1.00 92.25 141 LEU A O 1
ATOM 1123 N N . VAL A 1 142 ? 0.339 -8.506 -3.390 1.00 93.88 142 VAL A N 1
ATOM 1124 C CA . VAL A 1 142 ? 1.023 -9.205 -2.296 1.00 93.88 142 VAL A CA 1
ATOM 1125 C C . VAL A 1 142 ? 0.894 -8.427 -0.988 1.00 93.88 142 VAL A C 1
ATOM 1127 O O . VAL A 1 142 ? 0.537 -9.009 0.042 1.00 93.88 142 VAL A O 1
ATOM 1130 N N . LEU A 1 143 ? 1.096 -7.106 -1.025 1.00 93.44 143 LEU A N 1
ATOM 1131 C CA . LEU A 1 143 ? 0.898 -6.227 0.125 1.00 93.44 143 LEU A CA 1
ATOM 1132 C C . LEU A 1 143 ? -0.532 -6.316 0.663 1.00 93.44 143 LEU A C 1
ATOM 1134 O O . LEU A 1 143 ? -0.716 -6.397 1.878 1.00 93.44 143 LEU A O 1
ATOM 1138 N N . TRP A 1 144 ? -1.538 -6.341 -0.211 1.00 92.25 144 TRP A N 1
ATOM 1139 C CA . TRP A 1 144 ? -2.942 -6.454 0.174 1.00 92.25 144 TRP A CA 1
ATOM 1140 C C . TRP A 1 144 ? -3.214 -7.786 0.873 1.00 92.25 144 TRP A C 1
ATOM 1142 O O . TRP A 1 144 ? -3.758 -7.811 1.979 1.00 92.25 144 TRP A O 1
ATOM 1152 N N . THR A 1 145 ? -2.731 -8.888 0.297 1.00 92.69 145 THR A N 1
ATOM 1153 C CA . THR A 1 145 ? -2.853 -10.232 0.880 1.00 92.69 145 THR A CA 1
ATOM 1154 C C . THR A 1 145 ? -2.244 -10.292 2.283 1.00 92.69 145 THR A C 1
ATOM 1156 O O . THR A 1 145 ? -2.841 -10.826 3.221 1.00 92.69 145 THR A O 1
ATOM 1159 N N . ILE A 1 146 ? -1.063 -9.706 2.469 1.00 93.81 146 ILE A N 1
ATOM 1160 C CA . ILE A 1 146 ? -0.382 -9.677 3.768 1.00 93.81 146 ILE A CA 1
ATOM 1161 C C . ILE A 1 146 ? -1.081 -8.737 4.745 1.00 93.81 146 ILE A C 1
ATOM 1163 O O . ILE A 1 146 ? -1.213 -9.071 5.922 1.00 93.81 146 ILE A O 1
ATOM 1167 N N . SER A 1 147 ? -1.583 -7.602 4.264 1.00 93.81 147 SER A N 1
ATOM 1168 C CA . SER A 1 147 ? -2.351 -6.649 5.064 1.00 93.81 147 SER A CA 1
ATOM 1169 C C . SER A 1 147 ? -3.616 -7.283 5.618 1.00 93.81 147 SER A C 1
ATOM 1171 O O . SER A 1 147 ? -3.855 -7.185 6.818 1.00 93.81 147 SER A O 1
ATOM 1173 N N . VAL A 1 148 ? -4.379 -8.018 4.8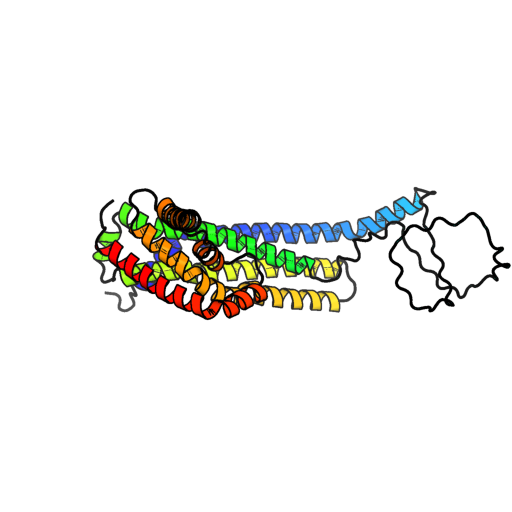06 1.00 93.25 148 VAL A N 1
ATOM 1174 C CA . VAL A 1 148 ? -5.575 -8.742 5.263 1.00 93.25 148 VAL A CA 1
ATOM 1175 C C . VAL A 1 148 ? -5.221 -9.777 6.337 1.00 93.25 148 VAL A C 1
ATOM 1177 O O . VAL A 1 148 ? -5.865 -9.825 7.390 1.00 93.25 148 VAL A O 1
ATOM 1180 N N . ASN A 1 149 ? -4.169 -10.575 6.125 1.00 92.50 149 ASN A N 1
ATOM 1181 C CA . ASN A 1 149 ? -3.724 -11.580 7.097 1.00 92.50 149 ASN A CA 1
ATOM 1182 C C . ASN A 1 149 ? -3.252 -10.946 8.417 1.00 92.50 149 ASN A C 1
ATOM 1184 O O . ASN A 1 149 ? -3.653 -11.380 9.498 1.00 92.50 149 ASN A O 1
ATOM 1188 N N . TYR A 1 150 ? -2.456 -9.879 8.347 1.00 94.31 150 TYR A N 1
ATOM 1189 C CA . TYR A 1 150 ? -1.971 -9.177 9.533 1.00 94.31 150 TYR A CA 1
ATOM 1190 C C . TYR A 1 150 ? -3.102 -8.451 10.273 1.00 94.31 150 TYR A C 1
ATOM 1192 O O . TYR A 1 150 ? -3.237 -8.591 11.486 1.00 94.31 150 TYR A O 1
ATOM 1200 N N . LEU A 1 151 ? -3.954 -7.697 9.574 1.00 94.19 151 LEU A N 1
ATOM 1201 C CA . LEU A 1 151 ? -5.053 -6.945 10.189 1.00 94.19 151 LEU A CA 1
ATOM 1202 C C 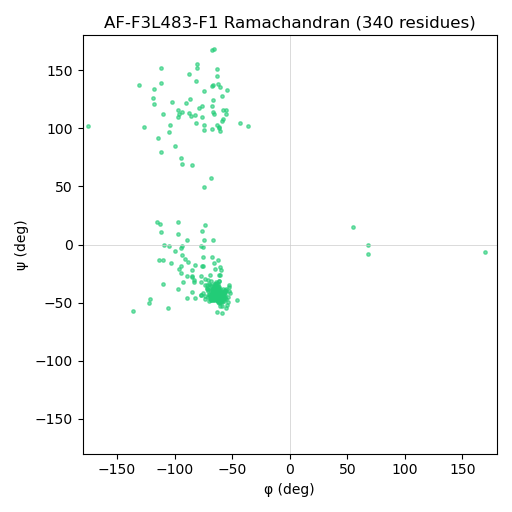. LEU A 1 151 ? -6.056 -7.876 10.869 1.00 94.19 151 LEU A C 1
ATOM 1204 O O . LEU A 1 151 ? -6.467 -7.609 11.996 1.00 94.19 151 LEU A O 1
ATOM 1208 N N . SER A 1 152 ? -6.406 -8.988 10.222 1.00 92.62 152 SER A N 1
ATOM 1209 C CA . SER A 1 152 ? -7.332 -9.972 10.781 1.00 92.62 152 SER A CA 1
ATOM 1210 C C . SER A 1 152 ? -6.740 -10.698 11.995 1.00 92.62 152 SER A C 1
ATOM 1212 O O . SER A 1 152 ? -7.419 -10.823 13.017 1.00 92.62 152 SER A O 1
ATOM 1214 N N . GLY A 1 153 ? -5.472 -11.114 11.932 1.00 88.56 153 GLY A N 1
ATOM 1215 C CA . GLY A 1 153 ? -4.815 -11.890 12.984 1.00 88.56 153 GLY A CA 1
ATOM 1216 C C . GLY A 1 153 ? -4.252 -11.070 14.147 1.00 88.56 153 GLY A C 1
ATOM 1217 O O . GLY A 1 153 ? -4.235 -11.553 15.273 1.00 88.56 153 GLY A O 1
ATOM 1218 N N . SER A 1 154 ? -3.818 -9.828 13.929 1.00 89.62 154 SER A N 1
ATOM 1219 C CA . SER A 1 154 ? -2.928 -9.126 14.871 1.00 89.62 154 SER A CA 1
ATOM 1220 C C . SER A 1 154 ? -3.513 -8.861 16.261 1.00 89.62 154 SER A C 1
ATOM 1222 O O . SER A 1 154 ? -2.771 -8.975 17.234 1.00 89.62 154 SER A O 1
ATOM 1224 N N . LEU A 1 155 ? -4.795 -8.491 16.385 1.00 89.81 155 LEU A N 1
ATOM 1225 C CA . LEU A 1 155 ? -5.468 -8.302 17.685 1.00 89.81 155 LEU A CA 1
ATOM 1226 C C . LEU A 1 155 ? -6.216 -9.556 18.144 1.00 89.81 155 LEU A C 1
ATOM 1228 O O . LEU A 1 155 ? -6.465 -9.739 19.336 1.00 89.81 155 LEU A O 1
ATOM 1232 N N . TYR A 1 156 ? -6.595 -10.415 17.204 1.00 90.50 156 TYR A N 1
ATOM 1233 C CA . TYR A 1 156 ? -7.253 -11.680 17.492 1.00 90.50 156 TYR A CA 1
ATOM 1234 C C . TYR A 1 156 ? -6.294 -12.686 18.141 1.00 90.50 156 TYR A C 1
ATOM 1236 O O . TYR A 1 156 ? -6.612 -13.242 19.191 1.00 90.50 156 TYR A O 1
ATOM 1244 N N . ASN A 1 157 ? -5.100 -12.861 17.572 1.00 88.50 157 ASN A N 1
ATOM 1245 C CA . ASN A 1 157 ? -4.072 -13.766 18.085 1.00 88.50 157 ASN A CA 1
ATOM 1246 C C . ASN A 1 157 ? -3.569 -13.313 19.461 1.00 88.50 157 ASN A C 1
ATOM 1248 O O . ASN A 1 157 ? -3.428 -14.141 20.353 1.00 88.50 157 ASN A O 1
ATOM 1252 N N . ASP A 1 158 ? -3.439 -12.001 19.702 1.00 87.69 158 ASP A N 1
ATOM 1253 C CA . ASP A 1 158 ? -3.058 -11.488 21.027 1.00 87.69 158 ASP A CA 1
ATOM 1254 C C . ASP A 1 158 ? -4.071 -11.863 22.133 1.00 87.69 158 ASP A C 1
ATOM 1256 O O . ASP A 1 158 ? -3.702 -12.070 23.295 1.00 87.69 158 ASP A O 1
ATOM 1260 N N . ARG A 1 159 ? -5.363 -11.974 21.787 1.00 88.56 159 ARG A N 1
ATOM 1261 C CA . ARG A 1 159 ? -6.404 -12.474 22.703 1.00 88.56 159 ARG A CA 1
ATOM 1262 C C . ARG A 1 159 ? -6.357 -13.992 22.826 1.00 88.56 159 ARG A C 1
ATOM 1264 O O . ARG A 1 159 ? -6.432 -14.509 23.939 1.00 88.56 159 ARG A O 1
ATOM 1271 N N . ARG A 1 160 ? -6.200 -14.691 21.699 1.00 86.25 160 ARG A N 1
ATOM 1272 C CA . ARG A 1 160 ? -6.115 -16.154 21.640 1.00 86.25 160 ARG A CA 1
ATOM 1273 C C . ARG A 1 160 ? -4.979 -16.706 22.492 1.00 86.25 160 ARG A C 1
ATOM 1275 O O . ARG A 1 160 ? -5.204 -17.633 23.265 1.00 86.25 160 ARG A O 1
ATOM 1282 N N . ASP A 1 161 ? -3.817 -16.072 22.424 1.00 85.50 161 ASP A N 1
ATOM 1283 C CA . ASP A 1 161 ? -2.612 -16.508 23.130 1.00 85.50 161 ASP A CA 1
ATOM 1284 C C . ASP A 1 161 ? -2.500 -15.895 24.535 1.00 85.50 161 ASP A C 1
ATOM 1286 O O . ASP A 1 161 ? -1.510 -16.098 25.237 1.00 85.50 161 ASP A O 1
ATOM 1290 N N . ARG A 1 162 ? -3.511 -15.122 24.967 1.00 83.12 162 ARG A N 1
ATOM 1291 C CA . ARG A 1 162 ? -3.549 -14.380 26.243 1.00 83.12 162 ARG A CA 1
ATOM 1292 C C . ARG A 1 162 ? -2.361 -13.427 26.450 1.00 83.12 162 ARG A C 1
ATOM 1294 O O . ARG A 1 162 ? -2.170 -12.915 27.556 1.00 83.12 162 ARG A O 1
ATOM 1301 N N . SER A 1 163 ? -1.609 -13.115 25.391 1.00 80.94 163 SER A N 1
ATOM 1302 C CA . SER A 1 163 ? -0.499 -12.155 25.411 1.00 80.94 163 SER A CA 1
ATOM 1303 C C . SER A 1 163 ? -0.985 -10.754 25.806 1.00 80.94 163 SER A C 1
ATOM 1305 O O . SER A 1 163 ? -0.244 -9.984 26.417 1.00 80.94 163 SER A O 1
ATOM 1307 N N . VAL A 1 164 ? -2.265 -10.448 25.558 1.00 80.06 164 VAL A N 1
ATOM 1308 C CA . VAL A 1 164 ? -2.929 -9.212 25.994 1.00 80.06 164 VAL A CA 1
ATOM 1309 C C . VAL A 1 164 ? -2.785 -8.945 27.502 1.00 80.06 164 VAL A C 1
ATOM 1311 O O . VAL A 1 164 ? -2.627 -7.791 27.899 1.00 80.06 164 VAL A O 1
ATOM 1314 N N . LEU A 1 165 ? -2.781 -9.980 28.355 1.00 80.88 165 LEU A N 1
ATOM 1315 C CA . LEU A 1 165 ? -2.624 -9.822 29.809 1.00 80.88 165 LEU A CA 1
ATOM 1316 C C . LEU A 1 165 ? -1.194 -9.420 30.184 1.00 80.88 165 LEU A C 1
ATOM 1318 O O . LEU A 1 165 ? -0.994 -8.584 31.066 1.00 80.88 165 LEU A O 1
ATOM 1322 N N . PHE A 1 166 ? -0.208 -9.970 29.473 1.00 81.75 166 PHE A N 1
ATOM 1323 C CA . PHE A 1 166 ? 1.195 -9.607 29.636 1.00 81.75 166 PHE A CA 1
ATOM 1324 C C . PHE A 1 166 ? 1.436 -8.149 29.233 1.00 81.75 166 PHE A C 1
ATOM 1326 O O . PHE A 1 166 ? 2.017 -7.389 30.006 1.00 81.75 166 PHE A O 1
ATOM 1333 N N . TRP A 1 167 ? 0.909 -7.712 28.086 1.00 75.94 167 TRP A N 1
ATOM 1334 C CA . TRP A 1 167 ? 1.041 -6.318 27.642 1.00 75.94 167 TRP A CA 1
ATOM 1335 C C . TRP A 1 167 ? 0.356 -5.328 28.573 1.00 75.94 167 TRP A C 1
ATOM 1337 O O . TRP A 1 167 ? 0.888 -4.250 28.821 1.00 75.94 167 TRP A O 1
ATOM 1347 N N . ARG A 1 168 ? -0.767 -5.723 29.173 1.00 75.69 168 ARG A N 1
ATOM 1348 C CA . ARG A 1 168 ? -1.456 -4.907 30.172 1.00 75.69 168 ARG A CA 1
ATOM 1349 C C . ARG A 1 168 ? -0.686 -4.778 31.489 1.00 75.69 168 ARG A C 1
ATOM 1351 O O . AR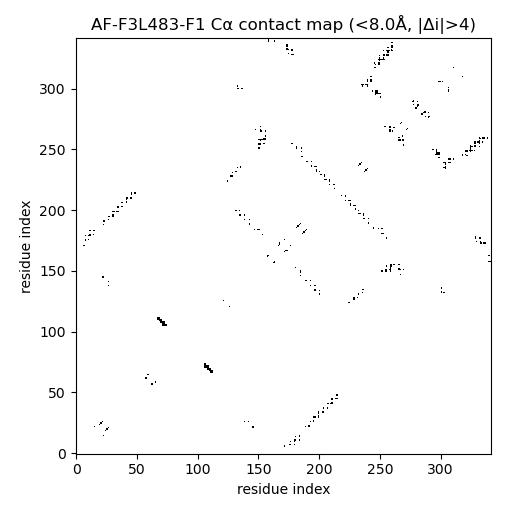G A 1 168 ? -0.876 -3.798 32.202 1.00 75.69 168 ARG A O 1
ATOM 1358 N N . SER A 1 169 ? 0.167 -5.750 31.818 1.00 81.94 169 SER A N 1
ATOM 1359 C CA . SER A 1 169 ? 1.070 -5.658 32.974 1.00 81.94 169 SER A CA 1
ATOM 1360 C C . SER A 1 169 ? 2.263 -4.726 32.724 1.00 81.94 169 SER A C 1
ATOM 1362 O O . SER A 1 169 ? 2.876 -4.239 33.674 1.00 81.94 169 SER A O 1
ATOM 1364 N N . MET A 1 170 ? 2.571 -4.424 31.457 1.00 81.31 170 MET A N 1
ATOM 1365 C CA . MET A 1 170 ? 3.543 -3.394 31.103 1.00 81.31 170 MET A CA 1
ATOM 1366 C C . MET A 1 170 ? 2.917 -1.991 31.172 1.00 81.31 170 MET A C 1
ATOM 1368 O O . MET A 1 170 ? 1.713 -1.840 30.977 1.00 81.31 170 MET A O 1
ATOM 1372 N N . PRO A 1 171 ? 3.717 -0.925 31.371 1.00 78.25 171 PRO A N 1
ATOM 1373 C CA . PRO A 1 171 ? 3.244 0.464 31.364 1.00 78.25 171 PRO A CA 1
ATOM 1374 C C . PRO A 1 171 ? 2.932 0.972 29.937 1.00 78.25 171 PRO A C 1
ATOM 1376 O O . PRO A 1 171 ? 3.395 2.035 29.515 1.00 78.25 171 PRO A O 1
ATOM 1379 N N . VAL A 1 172 ? 2.165 0.203 29.160 1.00 78.50 172 VAL A N 1
ATOM 1380 C CA . VAL A 1 172 ? 1.741 0.517 27.791 1.00 78.50 172 VAL A CA 1
ATOM 1381 C C . VAL A 1 172 ? 0.219 0.621 27.761 1.00 78.50 172 VAL A C 1
ATOM 1383 O O . VAL A 1 172 ? -0.485 -0.201 28.334 1.00 78.50 172 VAL A O 1
ATOM 1386 N N . SER A 1 173 ? -0.311 1.663 27.118 1.00 85.19 173 SER A N 1
ATOM 1387 C CA . SER A 1 173 ? -1.759 1.846 26.989 1.00 85.19 173 SER A CA 1
ATOM 1388 C C . SER A 1 173 ? -2.312 1.119 25.762 1.00 85.19 173 SER A C 1
ATOM 1390 O O . SER A 1 173 ? -1.674 1.117 24.709 1.00 85.19 173 SER A O 1
ATOM 1392 N N . ASP A 1 174 ? -3.546 0.610 25.855 1.00 85.81 174 ASP A N 1
ATOM 1393 C CA . ASP A 1 174 ? -4.224 -0.107 24.756 1.00 85.81 174 ASP A CA 1
ATOM 1394 C C . ASP A 1 174 ? -4.239 0.698 23.443 1.00 85.81 174 ASP A C 1
ATOM 1396 O O . ASP A 1 174 ? -4.072 0.157 22.352 1.00 85.81 174 ASP A O 1
ATOM 1400 N N . ARG A 1 175 ? -4.395 2.027 23.544 1.00 87.88 175 ARG A N 1
ATOM 1401 C CA . ARG A 1 175 ? -4.377 2.936 22.386 1.00 87.88 175 ARG A CA 1
ATOM 1402 C C . ARG A 1 175 ? -3.020 2.963 21.690 1.00 87.88 175 ARG A C 1
ATOM 1404 O O . ARG A 1 175 ? -2.974 2.990 20.466 1.00 87.88 175 ARG A O 1
ATOM 1411 N N . ARG A 1 176 ? -1.925 2.975 22.459 1.00 87.88 176 ARG A N 1
ATOM 1412 C CA . ARG A 1 176 ? -0.564 2.978 21.900 1.00 87.88 176 ARG A CA 1
ATOM 1413 C C . ARG A 1 176 ? -0.275 1.676 21.174 1.00 87.88 176 ARG A C 1
ATOM 1415 O O . ARG A 1 176 ? 0.386 1.709 20.148 1.00 87.88 176 ARG A O 1
ATOM 1422 N N . GLU A 1 177 ? -0.801 0.569 21.677 1.00 88.19 177 GLU A N 1
ATOM 1423 C CA . GLU A 1 177 ? -0.610 -0.734 21.058 1.00 88.19 177 GLU A CA 1
ATOM 1424 C C . GLU A 1 177 ? -1.374 -0.892 19.738 1.00 88.19 177 GLU A C 1
ATOM 1426 O O . GLU A 1 177 ? -0.813 -1.353 18.743 1.00 88.19 177 GLU A O 1
ATOM 1431 N N . VAL A 1 178 ? -2.644 -0.475 19.697 1.00 91.94 178 VAL A N 1
ATOM 1432 C CA . VAL A 1 178 ? -3.412 -0.468 18.442 1.00 91.94 178 VAL A CA 1
ATOM 1433 C C . VAL A 1 178 ? -2.753 0.469 17.429 1.00 91.94 178 VAL A C 1
ATOM 1435 O O . VAL A 1 178 ? -2.568 0.089 16.276 1.00 91.94 178 VAL A O 1
ATOM 1438 N N . LEU A 1 179 ? -2.320 1.657 17.867 1.00 91.62 179 LEU A N 1
ATOM 1439 C CA . LEU A 1 179 ? -1.627 2.604 16.997 1.00 91.62 179 LEU A CA 1
ATOM 1440 C C . LEU A 1 179 ? -0.281 2.061 16.498 1.00 91.62 179 LEU A C 1
ATOM 1442 O O . LEU A 1 179 ? 0.041 2.263 15.335 1.00 91.62 179 LEU A O 1
ATOM 1446 N N . SER A 1 180 ? 0.497 1.350 17.323 1.00 90.81 180 SER A N 1
ATOM 1447 C CA . SER A 1 180 ? 1.764 0.767 16.866 1.00 90.81 180 SER A CA 1
ATOM 1448 C C . SER A 1 180 ? 1.544 -0.302 15.801 1.00 90.81 180 SER A C 1
ATOM 1450 O O . SER A 1 180 ? 2.252 -0.295 14.801 1.00 90.81 180 SER A O 1
ATOM 1452 N N . LYS A 1 181 ? 0.534 -1.168 15.964 1.00 92.62 181 LYS A N 1
ATOM 1453 C CA . LYS A 1 181 ? 0.177 -2.175 14.949 1.00 92.62 181 LYS A CA 1
ATOM 1454 C C . LYS A 1 181 ? -0.335 -1.520 13.668 1.00 92.62 181 LYS A C 1
ATOM 1456 O O . LYS A 1 181 ? 0.041 -1.935 12.574 1.00 92.62 181 LYS A O 1
ATOM 1461 N N . TYR A 1 182 ? -1.138 -0.461 13.800 1.00 94.31 182 TYR A N 1
ATOM 1462 C CA . TYR A 1 182 ? -1.574 0.341 12.660 1.00 94.31 182 TYR A CA 1
ATOM 1463 C C . TYR A 1 182 ? -0.381 0.954 11.920 1.00 94.31 182 TYR A C 1
ATOM 1465 O O . TYR A 1 182 ? -0.291 0.816 10.710 1.00 94.31 182 TYR A O 1
ATOM 1473 N N . LEU A 1 183 ? 0.567 1.578 12.623 1.00 93.25 183 LEU A N 1
ATOM 1474 C CA . LEU A 1 183 ? 1.753 2.169 11.997 1.00 93.25 183 LEU A CA 1
ATOM 1475 C C . LEU A 1 183 ? 2.655 1.117 11.337 1.00 93.25 183 LEU A C 1
ATOM 1477 O O . LEU A 1 183 ? 3.265 1.408 10.310 1.00 93.25 183 LEU A O 1
ATOM 1481 N N . THR A 1 184 ? 2.717 -0.106 11.874 1.00 93.12 184 THR A N 1
ATOM 1482 C CA . THR A 1 184 ? 3.418 -1.217 11.217 1.00 93.12 184 THR A CA 1
ATOM 1483 C C . THR A 1 184 ? 2.829 -1.479 9.834 1.00 93.12 184 THR A C 1
ATOM 1485 O O . THR A 1 184 ? 3.541 -1.364 8.842 1.00 93.12 184 THR A O 1
ATOM 1488 N N . ILE A 1 185 ? 1.535 -1.793 9.745 1.00 94.38 185 ILE A N 1
ATOM 1489 C CA . ILE A 1 185 ? 0.931 -2.236 8.479 1.00 94.38 185 ILE A CA 1
ATOM 1490 C C . ILE A 1 185 ? 0.485 -1.093 7.563 1.00 94.38 185 ILE A C 1
ATOM 1492 O O . ILE A 1 185 ? 0.460 -1.245 6.350 1.00 94.38 185 ILE A O 1
ATOM 1496 N N . GLY A 1 186 ? 0.142 0.060 8.129 1.00 93.00 186 GLY A N 1
ATOM 1497 C CA . GLY A 1 186 ? -0.329 1.238 7.404 1.00 93.00 186 GLY A CA 1
ATOM 1498 C C . GLY A 1 186 ? 0.784 2.172 6.937 1.00 93.00 186 GLY A C 1
ATOM 1499 O O . GLY A 1 186 ? 0.519 3.032 6.108 1.00 93.00 186 GLY A O 1
ATOM 1500 N N . LEU A 1 187 ? 2.012 2.033 7.452 1.00 93.50 187 LEU A N 1
ATOM 1501 C CA . LEU A 1 187 ? 3.137 2.889 7.060 1.00 93.50 187 LEU A CA 1
ATOM 1502 C C . LEU A 1 187 ? 4.426 2.096 6.839 1.00 93.50 187 LEU A C 1
ATOM 1504 O O . LEU A 1 187 ? 4.987 2.141 5.749 1.00 93.50 187 LEU A O 1
ATOM 1508 N N . ALA A 1 188 ? 4.901 1.351 7.839 1.00 93.69 188 ALA A N 1
ATOM 1509 C CA . ALA A 1 188 ? 6.218 0.719 7.757 1.00 93.69 188 ALA A CA 1
ATOM 1510 C C . ALA A 1 188 ? 6.293 -0.367 6.667 1.00 93.69 188 ALA A C 1
ATOM 1512 O O . ALA A 1 188 ? 7.234 -0.378 5.879 1.00 93.69 188 ALA A O 1
ATOM 1513 N N . VAL A 1 189 ? 5.300 -1.258 6.595 1.00 93.81 189 VAL A N 1
ATOM 1514 C CA . VAL A 1 189 ? 5.248 -2.330 5.588 1.00 93.81 189 VAL A CA 1
ATOM 1515 C C . VAL A 1 189 ? 5.061 -1.768 4.166 1.00 93.81 189 VAL A C 1
ATOM 1517 O O . VAL A 1 189 ? 5.863 -2.135 3.310 1.00 93.81 189 VAL A O 1
ATOM 1520 N N . PRO A 1 190 ? 4.122 -0.837 3.887 1.00 94.19 190 PRO A N 1
ATOM 1521 C CA . PRO A 1 190 ? 4.014 -0.198 2.574 1.00 94.19 190 PRO A CA 1
ATOM 1522 C C . PRO A 1 190 ? 5.306 0.481 2.115 1.00 94.19 190 PRO A C 1
ATOM 1524 O O . PRO A 1 190 ? 5.681 0.346 0.957 1.00 94.19 190 PRO A O 1
ATOM 1527 N N . VAL A 1 191 ? 6.028 1.158 3.016 1.00 95.19 191 VAL A N 1
ATOM 1528 C CA . VAL A 1 191 ? 7.320 1.789 2.690 1.00 95.19 191 VAL A CA 1
ATOM 1529 C C . VAL A 1 191 ? 8.375 0.746 2.324 1.00 95.19 191 VAL A C 1
ATOM 1531 O O . VAL A 1 191 ? 9.097 0.921 1.347 1.00 95.19 191 VAL A O 1
ATOM 1534 N N . VAL A 1 192 ? 8.456 -0.359 3.067 1.00 94.31 192 VAL A N 1
ATOM 1535 C CA . VAL A 1 192 ? 9.363 -1.472 2.742 1.00 94.31 192 VAL A CA 1
ATOM 1536 C C . VAL A 1 192 ? 9.040 -2.056 1.364 1.00 94.31 192 VAL A C 1
ATOM 1538 O O . VAL A 1 192 ? 9.950 -2.265 0.564 1.00 94.31 192 VAL A O 1
ATOM 1541 N N . TYR A 1 193 ? 7.758 -2.271 1.068 1.00 94.62 193 TYR A N 1
ATOM 1542 C CA . TYR A 1 193 ? 7.305 -2.770 -0.232 1.00 94.62 193 TYR A CA 1
ATOM 1543 C C . TYR A 1 193 ? 7.617 -1.793 -1.362 1.00 94.62 193 TYR A C 1
ATOM 1545 O O . TYR A 1 193 ? 8.131 -2.216 -2.391 1.00 94.62 193 TYR A O 1
ATOM 1553 N N . ALA A 1 194 ? 7.390 -0.496 -1.154 1.00 94.06 194 ALA A N 1
ATOM 1554 C CA . ALA A 1 194 ? 7.732 0.538 -2.122 1.00 94.06 194 ALA A CA 1
ATOM 1555 C C . ALA A 1 194 ? 9.236 0.563 -2.421 1.00 94.06 194 ALA A C 1
ATOM 1557 O O . ALA A 1 194 ? 9.619 0.611 -3.583 1.00 94.06 194 ALA A O 1
ATOM 1558 N N . ILE A 1 195 ? 10.096 0.455 -1.402 1.00 95.56 195 ILE A N 1
ATOM 1559 C CA . ILE A 1 195 ? 11.553 0.394 -1.598 1.00 95.56 195 ILE A CA 1
ATOM 1560 C C . ILE A 1 195 ? 11.937 -0.840 -2.423 1.00 95.56 195 ILE A C 1
ATOM 1562 O O . ILE A 1 195 ? 12.693 -0.719 -3.382 1.00 95.56 195 ILE A O 1
ATOM 1566 N N . ILE A 1 196 ? 11.416 -2.022 -2.080 1.00 95.62 196 ILE A N 1
ATOM 1567 C CA . ILE A 1 196 ? 11.720 -3.259 -2.816 1.00 95.62 196 ILE A CA 1
ATOM 1568 C C . ILE A 1 196 ? 11.194 -3.178 -4.257 1.00 95.62 196 ILE A C 1
ATOM 1570 O O . ILE A 1 196 ? 11.903 -3.573 -5.181 1.00 95.62 196 ILE A O 1
ATOM 1574 N N . SER A 1 197 ? 9.995 -2.628 -4.458 1.00 94.56 197 SER A N 1
ATOM 1575 C CA . SER A 1 197 ? 9.400 -2.419 -5.782 1.00 94.56 197 SER A CA 1
ATOM 1576 C C . SER A 1 197 ? 10.256 -1.484 -6.634 1.00 94.56 197 SER A C 1
ATOM 1578 O O . SER A 1 197 ? 10.623 -1.856 -7.744 1.00 94.56 197 SER A O 1
ATOM 1580 N N . ILE A 1 198 ? 10.666 -0.329 -6.092 1.00 94.88 198 ILE A N 1
ATOM 1581 C CA . ILE A 1 198 ? 11.558 0.622 -6.776 1.00 94.88 198 ILE A CA 1
ATOM 1582 C C . ILE A 1 198 ? 12.866 -0.066 -7.169 1.00 94.88 198 ILE A C 1
ATOM 1584 O O . ILE A 1 198 ? 13.283 0.021 -8.318 1.00 94.88 198 ILE A O 1
ATOM 1588 N N . LEU A 1 199 ? 13.506 -0.791 -6.245 1.00 95.75 199 LEU A N 1
ATOM 1589 C CA . LEU A 1 199 ? 14.752 -1.502 -6.545 1.00 95.75 199 LEU A CA 1
ATOM 1590 C C . LEU A 1 199 ? 14.562 -2.552 -7.646 1.00 95.75 199 LEU A C 1
ATOM 1592 O O . LEU A 1 199 ? 15.405 -2.666 -8.530 1.00 95.75 199 LEU A O 1
ATOM 1596 N N . THR A 1 200 ? 13.454 -3.292 -7.619 1.00 94.81 200 THR A N 1
ATOM 1597 C CA . THR A 1 200 ? 13.139 -4.309 -8.633 1.00 94.81 200 THR A CA 1
ATOM 1598 C C . THR A 1 200 ? 12.921 -3.669 -9.999 1.00 94.81 200 THR A C 1
ATOM 1600 O O . THR A 1 200 ? 13.504 -4.108 -10.985 1.00 94.81 200 THR A O 1
ATOM 1603 N N . GLN A 1 201 ? 12.135 -2.595 -10.058 1.00 93.69 201 GLN A N 1
ATOM 1604 C CA . GLN A 1 201 ? 11.876 -1.858 -11.289 1.00 93.69 201 GLN A CA 1
ATOM 1605 C C . GLN A 1 201 ? 13.164 -1.253 -11.855 1.00 93.69 201 GLN A C 1
ATOM 1607 O O . GLN A 1 201 ? 13.416 -1.397 -13.042 1.00 93.69 201 GLN A O 1
ATOM 1612 N N . LEU A 1 202 ? 14.044 -0.688 -11.021 1.00 94.31 202 LEU A N 1
ATOM 1613 C CA . LEU A 1 202 ? 15.355 -0.197 -11.467 1.00 94.31 202 LEU A CA 1
ATOM 1614 C C . LEU A 1 202 ? 16.231 -1.309 -12.064 1.00 94.31 202 LEU A C 1
ATOM 1616 O O . LEU A 1 202 ? 16.921 -1.081 -13.055 1.00 94.31 202 LEU A O 1
ATOM 1620 N N . VAL A 1 203 ? 16.195 -2.519 -11.497 1.00 94.38 203 VAL A N 1
ATOM 1621 C CA . VAL A 1 203 ? 16.912 -3.683 -12.049 1.00 94.38 203 VAL A CA 1
ATOM 1622 C C . VAL A 1 203 ? 16.349 -4.096 -13.414 1.00 94.38 203 VAL A C 1
ATOM 1624 O O . VAL A 1 203 ? 17.114 -4.521 -14.279 1.00 94.38 203 VAL A O 1
ATOM 1627 N N . ILE A 1 204 ? 15.041 -3.949 -13.620 1.00 91.50 204 ILE A N 1
ATOM 1628 C CA . ILE A 1 204 ? 14.359 -4.262 -14.883 1.00 91.50 204 ILE A CA 1
ATOM 1629 C C . ILE A 1 204 ? 14.626 -3.178 -15.933 1.00 91.50 204 ILE A C 1
ATOM 1631 O O . ILE A 1 204 ? 14.954 -3.511 -17.067 1.00 91.50 204 ILE A O 1
ATOM 1635 N N . VAL A 1 205 ? 14.604 -1.897 -15.549 1.00 91.56 205 VAL A N 1
ATOM 1636 C CA . VAL A 1 205 ? 15.058 -0.779 -16.397 1.00 91.56 205 VAL A CA 1
ATOM 1637 C C . VAL A 1 205 ? 16.499 -1.003 -16.839 1.00 91.56 205 VAL A C 1
ATOM 1639 O O . VAL A 1 205 ? 16.806 -0.835 -18.012 1.00 91.56 205 VAL A O 1
ATOM 1642 N N . ALA A 1 206 ? 17.380 -1.437 -15.934 1.00 91.31 206 ALA A N 1
ATOM 1643 C CA . ALA A 1 206 ? 18.764 -1.745 -16.283 1.00 91.31 206 ALA A CA 1
ATOM 1644 C C . ALA A 1 206 ? 18.876 -2.913 -17.280 1.00 91.31 206 ALA A C 1
ATOM 1646 O O . ALA A 1 206 ? 19.717 -2.858 -18.175 1.00 91.31 206 ALA A O 1
ATOM 1647 N N . ALA A 1 207 ? 18.026 -3.939 -17.163 1.00 88.44 207 ALA A N 1
ATOM 1648 C CA . ALA A 1 207 ? 17.965 -5.037 -18.129 1.00 88.44 207 ALA A CA 1
ATOM 1649 C C . ALA A 1 207 ? 17.470 -4.562 -19.509 1.00 88.44 207 ALA A C 1
ATOM 1651 O O . ALA A 1 207 ? 18.070 -4.910 -20.525 1.00 88.44 207 ALA A O 1
ATOM 1652 N N . GLY A 1 208 ? 16.429 -3.722 -19.545 1.00 86.25 208 GLY A N 1
ATOM 1653 C CA . GLY A 1 208 ? 15.919 -3.109 -20.776 1.00 86.25 208 GLY A CA 1
ATOM 1654 C C . GLY A 1 208 ? 16.949 -2.190 -21.437 1.00 86.25 208 GLY A C 1
ATOM 1655 O O . GLY A 1 208 ? 17.240 -2.332 -22.619 1.00 86.25 208 GLY A O 1
ATOM 1656 N N . ALA A 1 209 ? 17.603 -1.325 -20.659 1.00 86.56 209 ALA A N 1
ATOM 1657 C CA . ALA A 1 209 ? 18.682 -0.470 -21.144 1.00 86.56 209 ALA A CA 1
ATOM 1658 C C . ALA A 1 209 ? 19.863 -1.294 -21.683 1.00 86.56 209 ALA A C 1
ATOM 1660 O O . ALA A 1 209 ? 20.422 -0.959 -22.724 1.00 86.56 209 ALA A O 1
ATOM 1661 N N . PHE A 1 210 ? 20.224 -2.398 -21.017 1.00 87.00 210 PHE A N 1
ATOM 1662 C CA . PHE A 1 210 ? 21.247 -3.322 -21.511 1.00 87.00 210 PHE A CA 1
ATOM 1663 C C . PHE A 1 210 ? 20.867 -3.930 -22.866 1.00 87.00 210 PHE A C 1
ATOM 1665 O O . PHE A 1 210 ? 21.712 -3.999 -23.758 1.00 87.00 210 PHE A O 1
ATOM 1672 N N . PHE A 1 211 ? 19.611 -4.348 -23.031 1.00 83.69 211 PHE A N 1
ATOM 1673 C CA . PHE A 1 211 ? 19.104 -4.864 -24.301 1.00 83.69 211 PHE A CA 1
ATOM 1674 C C . PHE A 1 211 ? 19.138 -3.799 -25.409 1.00 83.69 211 PHE A C 1
ATOM 1676 O O . PHE A 1 211 ? 19.632 -4.077 -26.501 1.00 83.69 211 PHE A O 1
ATOM 1683 N N . LEU A 1 212 ? 18.712 -2.565 -25.122 1.00 81.62 212 LEU A N 1
ATOM 1684 C CA . LEU A 1 212 ? 18.735 -1.465 -26.092 1.00 81.62 212 LEU A CA 1
ATOM 1685 C C . LEU A 1 212 ? 20.156 -1.101 -26.535 1.00 81.62 212 LEU A C 1
ATOM 1687 O O . LEU A 1 212 ? 20.390 -0.899 -27.718 1.00 81.62 212 LEU A O 1
ATOM 1691 N N . VAL A 1 213 ? 21.135 -1.096 -25.623 1.00 82.94 213 VAL A N 1
ATOM 1692 C CA . VAL A 1 213 ? 22.553 -0.867 -25.975 1.00 82.94 213 VAL A CA 1
ATOM 1693 C C . VAL A 1 213 ? 23.093 -1.938 -26.933 1.00 82.94 213 VAL A C 1
ATOM 1695 O O . VAL A 1 213 ? 24.049 -1.684 -27.662 1.00 82.94 213 VAL A O 1
ATOM 1698 N N . ARG A 1 214 ? 22.523 -3.148 -26.915 1.00 80.50 214 ARG A N 1
ATOM 1699 C CA . ARG A 1 214 ? 22.940 -4.257 -27.784 1.00 80.50 214 ARG A CA 1
ATOM 1700 C C . ARG A 1 214 ? 22.288 -4.227 -29.162 1.00 80.50 214 ARG A C 1
ATOM 1702 O O . ARG A 1 214 ? 22.883 -4.769 -30.083 1.00 80.50 214 ARG A O 1
ATOM 1709 N N . THR A 1 215 ? 21.104 -3.637 -29.281 1.00 70.31 215 THR A N 1
ATOM 1710 C CA . THR A 1 215 ? 20.255 -3.716 -30.480 1.00 70.31 215 THR A CA 1
ATOM 1711 C C . THR A 1 215 ? 20.170 -2.395 -31.240 1.00 70.31 215 THR A C 1
ATOM 1713 O O . THR A 1 215 ? 20.121 -2.391 -32.466 1.00 70.31 215 THR A O 1
ATOM 1716 N N . VAL A 1 216 ? 20.194 -1.263 -30.535 1.00 66.06 216 VAL A N 1
ATOM 1717 C CA . VAL A 1 216 ? 19.956 0.071 -31.095 1.00 66.06 216 VAL A CA 1
ATOM 1718 C C . VAL A 1 216 ? 21.242 0.907 -31.068 1.00 66.06 216 VAL A C 1
ATOM 1720 O O . VAL A 1 216 ? 22.010 0.876 -30.106 1.00 66.06 216 VAL A O 1
ATOM 1723 N N . THR A 1 217 ? 21.503 1.663 -32.143 1.00 58.16 217 THR A N 1
ATOM 1724 C CA . THR A 1 217 ? 22.793 2.342 -32.376 1.00 58.16 217 THR A CA 1
ATOM 1725 C C . THR A 1 217 ? 22.974 3.705 -31.680 1.00 58.16 217 THR A C 1
ATOM 1727 O O . THR A 1 217 ? 24.112 3.991 -31.291 1.00 58.16 217 THR A O 1
ATOM 1730 N N . PRO A 1 218 ? 21.952 4.562 -31.445 1.00 77.00 218 PRO A N 1
ATOM 1731 C CA . PRO A 1 218 ? 22.181 5.834 -30.753 1.00 77.00 218 PRO A CA 1
ATOM 1732 C C . PRO A 1 218 ? 22.037 5.720 -29.227 1.00 77.00 218 PRO A C 1
ATOM 1734 O O . PRO A 1 218 ? 20.965 5.427 -28.698 1.00 77.00 218 PRO A O 1
ATOM 1737 N N . LEU A 1 219 ? 23.100 6.074 -28.493 1.00 77.75 219 LEU A N 1
ATOM 1738 C CA . LEU A 1 219 ? 23.106 6.143 -27.019 1.00 77.75 219 LEU A CA 1
ATOM 1739 C C . LEU A 1 219 ? 22.074 7.132 -26.439 1.00 77.75 219 LEU A C 1
ATOM 1741 O O . LEU A 1 219 ? 21.691 7.019 -25.274 1.00 77.75 219 LEU A O 1
ATOM 1745 N N . GLU A 1 220 ? 21.626 8.100 -27.239 1.00 77.81 220 GLU A N 1
ATOM 1746 C CA . GLU A 1 220 ? 20.603 9.078 -26.854 1.00 77.81 220 GLU A CA 1
ATOM 1747 C C . GLU A 1 220 ? 19.236 8.427 -26.600 1.00 77.81 220 GLU A C 1
ATOM 1749 O O . GLU A 1 220 ? 18.527 8.829 -25.682 1.00 77.81 220 GLU A O 1
ATOM 1754 N N . GLN A 1 221 ? 18.891 7.369 -27.339 1.00 74.81 221 GLN A N 1
ATOM 1755 C CA . GLN A 1 221 ? 17.622 6.661 -27.142 1.00 74.81 221 GLN A CA 1
ATOM 1756 C C . GLN A 1 221 ? 17.629 5.865 -25.829 1.00 74.81 221 GLN A C 1
ATOM 1758 O O . GLN A 1 221 ? 16.657 5.876 -25.076 1.00 74.81 221 GLN A O 1
ATOM 1763 N N . VAL A 1 222 ? 18.769 5.255 -25.488 1.00 77.56 222 VAL A N 1
ATOM 1764 C CA . VAL A 1 222 ? 18.958 4.522 -24.224 1.00 77.56 222 VAL A CA 1
ATOM 1765 C C . VAL A 1 222 ? 18.847 5.455 -23.013 1.00 77.56 222 VAL A C 1
ATOM 1767 O O . VAL A 1 222 ? 18.256 5.096 -21.987 1.00 77.56 222 VAL A O 1
ATOM 1770 N N . SER A 1 223 ? 19.429 6.655 -23.108 1.00 78.69 223 SER A N 1
ATOM 1771 C CA . SER A 1 223 ? 19.393 7.630 -22.016 1.00 78.69 223 SER A CA 1
ATOM 1772 C C . SER A 1 223 ? 17.994 8.223 -21.832 1.00 78.69 223 SER A C 1
ATOM 1774 O O . SER A 1 223 ? 17.536 8.326 -20.691 1.00 78.69 223 SER A O 1
ATOM 1776 N N . ALA A 1 224 ? 17.285 8.516 -22.928 1.00 79.81 224 ALA A N 1
ATOM 1777 C CA . ALA A 1 224 ? 15.892 8.953 -22.901 1.00 79.81 224 ALA A CA 1
ATOM 1778 C C . ALA A 1 224 ? 14.976 7.893 -22.264 1.00 79.81 224 ALA A C 1
ATOM 1780 O O . ALA A 1 224 ? 14.262 8.202 -21.309 1.00 79.81 224 ALA A O 1
ATOM 1781 N N . PHE A 1 225 ? 15.077 6.632 -22.705 1.00 81.88 225 PHE A N 1
ATOM 1782 C CA . PHE A 1 225 ? 14.348 5.492 -22.135 1.00 81.88 225 PHE A CA 1
ATOM 1783 C C . PHE A 1 225 ? 14.558 5.367 -20.621 1.00 81.88 225 PHE A C 1
ATOM 1785 O O . PHE A 1 225 ? 13.603 5.261 -19.846 1.00 81.88 225 PHE A O 1
ATOM 1792 N N . SER A 1 226 ? 15.821 5.416 -20.188 1.00 82.56 226 SER A N 1
ATOM 1793 C CA . SER A 1 226 ? 16.178 5.258 -18.776 1.00 82.56 226 SER A CA 1
ATOM 1794 C C . SER A 1 226 ? 15.608 6.393 -17.926 1.00 82.56 226 SER A C 1
ATOM 1796 O O . SER A 1 226 ? 15.081 6.151 -16.841 1.00 82.56 226 SER A O 1
ATOM 1798 N N . TRP A 1 227 ? 15.695 7.635 -18.410 1.00 84.19 227 TRP A N 1
ATOM 1799 C CA . TRP A 1 227 ? 15.207 8.804 -17.682 1.00 84.19 227 TRP A CA 1
ATOM 1800 C C . TRP A 1 227 ? 13.681 8.811 -17.539 1.00 84.19 227 TRP A C 1
ATOM 1802 O O . TRP A 1 227 ? 13.178 9.008 -16.429 1.00 84.19 227 TRP A O 1
ATOM 1812 N N . LEU A 1 228 ? 12.958 8.544 -18.633 1.00 84.50 228 LEU A N 1
ATOM 1813 C CA . LEU A 1 228 ? 11.495 8.452 -18.635 1.00 84.50 228 LEU A CA 1
ATOM 1814 C C . LEU A 1 228 ? 11.024 7.367 -17.661 1.00 84.50 228 LEU A C 1
ATOM 1816 O O . LEU A 1 228 ? 10.264 7.659 -16.734 1.00 84.50 228 LEU A O 1
ATOM 1820 N N . SER A 1 229 ? 11.608 6.172 -17.758 1.00 86.06 229 SER A N 1
ATOM 1821 C CA . SER A 1 229 ? 11.283 5.040 -16.887 1.00 86.06 229 SER A CA 1
ATOM 1822 C C . SER A 1 229 ? 11.513 5.340 -15.402 1.00 86.06 229 SER A C 1
ATOM 1824 O O . SER A 1 229 ? 10.680 5.019 -14.557 1.00 86.06 229 SER A O 1
ATOM 1826 N N . ILE A 1 230 ? 12.636 5.978 -15.049 1.00 88.50 230 ILE A N 1
ATOM 1827 C CA . ILE A 1 230 ? 12.939 6.332 -13.651 1.00 88.50 230 ILE A CA 1
ATOM 1828 C C . ILE A 1 230 ? 11.931 7.350 -13.111 1.00 88.50 230 ILE A C 1
ATOM 1830 O O . ILE A 1 230 ? 11.510 7.251 -11.953 1.00 88.50 230 ILE A O 1
ATOM 1834 N N . SER A 1 231 ? 11.543 8.327 -13.935 1.00 88.38 231 SER A N 1
ATOM 1835 C CA . SER A 1 231 ? 10.548 9.323 -13.543 1.00 88.38 231 SER A CA 1
ATOM 1836 C C . SER A 1 231 ? 9.189 8.676 -13.256 1.00 88.38 231 SER A C 1
ATOM 1838 O O . SER A 1 231 ? 8.553 9.014 -12.253 1.00 88.38 231 SER A O 1
ATOM 1840 N N . GLU A 1 232 ? 8.815 7.669 -14.046 1.00 88.19 232 GLU A N 1
ATOM 1841 C CA . GLU A 1 232 ? 7.560 6.938 -13.903 1.00 88.19 232 GLU A CA 1
ATOM 1842 C C . GLU A 1 232 ? 7.540 6.052 -12.655 1.00 88.19 232 GLU A C 1
ATOM 1844 O O . GLU A 1 232 ? 6.596 6.088 -11.864 1.00 88.19 232 GLU A O 1
ATOM 1849 N N . ILE A 1 233 ? 8.644 5.348 -12.382 1.00 90.94 233 ILE A N 1
ATOM 1850 C CA . ILE A 1 233 ? 8.840 4.581 -11.140 1.00 90.94 233 ILE A CA 1
ATOM 1851 C C . ILE A 1 233 ? 8.610 5.469 -9.912 1.00 90.94 233 ILE A C 1
ATOM 1853 O O . ILE A 1 233 ? 7.941 5.071 -8.950 1.00 90.94 233 ILE A O 1
ATOM 1857 N N . PHE A 1 234 ? 9.163 6.683 -9.935 1.00 89.62 234 PHE A N 1
ATOM 1858 C CA . PHE A 1 234 ? 9.046 7.623 -8.828 1.00 89.62 234 PHE A CA 1
ATOM 1859 C C . PHE A 1 234 ? 7.605 8.114 -8.642 1.00 89.6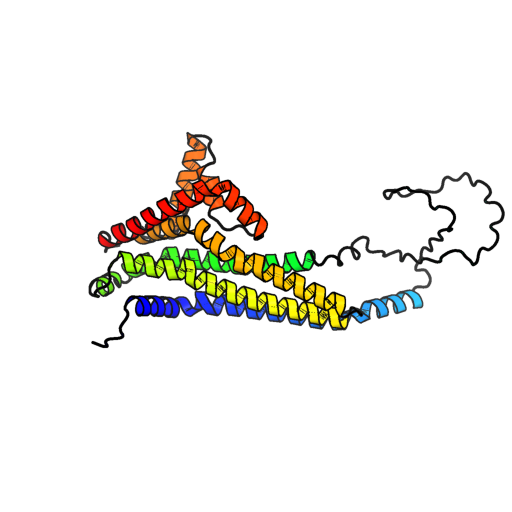2 234 PHE A C 1
ATOM 1861 O O . PHE A 1 234 ? 7.115 8.140 -7.508 1.00 89.62 234 PHE A O 1
ATOM 1868 N N . ARG A 1 235 ? 6.906 8.453 -9.732 1.00 89.06 235 ARG A N 1
ATOM 1869 C CA . ARG A 1 235 ? 5.493 8.862 -9.697 1.00 89.06 235 ARG A CA 1
ATOM 1870 C C . ARG A 1 235 ? 4.603 7.727 -9.190 1.00 89.06 235 ARG A C 1
ATOM 1872 O O . ARG A 1 235 ? 3.973 7.859 -8.136 1.00 89.06 235 ARG A O 1
ATOM 1879 N N . ASN A 1 236 ? 4.637 6.577 -9.857 1.00 90.38 236 ASN A N 1
ATOM 1880 C CA . ASN A 1 236 ? 3.703 5.479 -9.610 1.00 90.38 236 ASN A CA 1
ATOM 1881 C C . ASN A 1 236 ? 4.000 4.668 -8.350 1.00 90.38 236 ASN A C 1
ATOM 1883 O O . ASN A 1 236 ? 3.103 3.998 -7.837 1.00 90.38 236 ASN A O 1
ATOM 1887 N N . THR A 1 237 ? 5.212 4.746 -7.797 1.00 90.56 237 THR A N 1
ATOM 1888 C CA . THR A 1 237 ? 5.532 4.069 -6.532 1.00 90.56 237 THR A CA 1
ATOM 1889 C C . THR A 1 237 ? 5.636 5.044 -5.365 1.00 90.56 237 THR A C 1
ATOM 1891 O O . THR A 1 237 ? 4.953 4.868 -4.353 1.00 90.56 237 THR A O 1
ATOM 1894 N N . LEU A 1 238 ? 6.469 6.086 -5.470 1.00 91.00 238 LEU A N 1
ATOM 1895 C CA . LEU A 1 238 ? 6.765 6.947 -4.323 1.00 91.00 238 LEU A CA 1
ATOM 1896 C C . LEU A 1 238 ? 5.690 8.014 -4.090 1.00 91.00 238 LEU A C 1
ATOM 1898 O O . LEU A 1 238 ? 5.257 8.184 -2.950 1.00 91.00 238 LEU A O 1
ATOM 1902 N N . LEU A 1 239 ? 5.241 8.716 -5.137 1.00 91.88 239 LEU A N 1
ATOM 1903 C CA . LEU A 1 239 ? 4.209 9.755 -4.997 1.00 91.88 239 LEU A CA 1
ATOM 1904 C C . LEU A 1 239 ? 2.811 9.165 -4.769 1.00 91.88 239 LEU A C 1
ATOM 1906 O O . LEU A 1 239 ? 2.004 9.758 -4.048 1.00 91.88 239 LEU A O 1
ATOM 1910 N N . LYS A 1 240 ? 2.545 7.964 -5.298 1.00 91.31 240 LYS A N 1
ATOM 1911 C CA . LYS A 1 240 ? 1.307 7.205 -5.049 1.00 91.31 240 LYS A CA 1
ATOM 1912 C C . LYS A 1 240 ? 1.153 6.780 -3.582 1.00 91.31 240 LYS A C 1
ATOM 1914 O O . LYS A 1 240 ? 0.044 6.793 -3.043 1.00 91.31 240 LYS A O 1
ATOM 1919 N N . LEU A 1 241 ? 2.252 6.447 -2.899 1.00 92.31 241 LEU A N 1
ATOM 1920 C CA . LEU A 1 241 ? 2.247 5.915 -1.530 1.00 92.31 241 LEU A CA 1
ATOM 1921 C C . LEU A 1 241 ? 1.492 6.777 -0.494 1.00 92.31 241 LEU A C 1
ATOM 1923 O O . LEU A 1 241 ? 0.636 6.224 0.200 1.00 92.31 241 LEU A O 1
ATOM 1927 N N . PRO A 1 242 ? 1.738 8.093 -0.337 1.00 92.31 242 PRO A N 1
ATOM 1928 C CA . PRO A 1 242 ? 1.017 8.901 0.649 1.00 92.31 242 PRO A CA 1
ATOM 1929 C C . PRO A 1 242 ? -0.490 8.968 0.374 1.00 92.31 242 PRO A C 1
ATOM 1931 O O . PRO A 1 242 ? -1.282 8.870 1.312 1.00 92.31 242 PRO A O 1
ATOM 1934 N N . VAL A 1 243 ? -0.890 9.080 -0.896 1.00 92.06 243 VAL A N 1
ATOM 1935 C CA . VAL A 1 243 ? -2.306 9.108 -1.291 1.00 92.06 243 VAL A CA 1
ATOM 1936 C C . VAL A 1 243 ? -2.968 7.772 -0.935 1.00 92.06 243 VAL A C 1
ATOM 1938 O O . VAL A 1 243 ? -4.016 7.749 -0.287 1.00 92.06 243 VAL A O 1
ATOM 1941 N N . MET A 1 244 ? -2.296 6.655 -1.232 1.00 91.19 244 MET A N 1
ATOM 1942 C CA . MET A 1 244 ? -2.749 5.308 -0.878 1.00 91.19 244 MET A CA 1
ATOM 1943 C C . MET A 1 244 ? -2.936 5.131 0.637 1.00 91.19 244 MET A C 1
ATOM 1945 O O . MET A 1 244 ? -3.947 4.571 1.070 1.00 91.19 244 MET A O 1
ATOM 1949 N N . ILE A 1 245 ? -1.992 5.611 1.455 1.00 92.06 245 ILE A N 1
ATOM 1950 C CA . ILE A 1 245 ? -2.070 5.501 2.921 1.00 92.06 245 ILE A CA 1
ATOM 1951 C C . ILE A 1 245 ? -3.316 6.211 3.455 1.00 92.06 245 ILE A C 1
ATOM 1953 O O . ILE A 1 245 ? -4.013 5.667 4.312 1.00 92.06 245 ILE A O 1
ATOM 1957 N N . VAL A 1 246 ? -3.610 7.410 2.947 1.00 92.44 246 VAL A N 1
ATOM 1958 C CA . VAL A 1 246 ? -4.779 8.188 3.377 1.00 92.44 246 VAL A CA 1
ATOM 1959 C C . VAL A 1 246 ? -6.078 7.511 2.943 1.00 92.44 246 VAL A C 1
ATOM 1961 O O . VAL A 1 246 ? -6.988 7.374 3.760 1.00 92.44 246 VAL A O 1
ATOM 1964 N N . MET A 1 247 ? -6.158 7.039 1.696 1.00 91.56 247 MET A N 1
ATOM 1965 C CA . MET A 1 247 ? -7.364 6.398 1.157 1.00 91.56 247 MET A CA 1
ATOM 1966 C C . MET A 1 247 ? -7.695 5.074 1.851 1.00 91.56 247 MET A C 1
ATOM 1968 O O . MET A 1 247 ? -8.860 4.799 2.137 1.00 91.56 247 MET A O 1
ATOM 1972 N N . THR A 1 248 ? -6.672 4.283 2.182 1.00 91.69 248 THR A N 1
ATOM 1973 C CA . THR A 1 248 ? -6.841 2.947 2.780 1.00 91.69 248 THR A CA 1
ATOM 1974 C C . THR A 1 248 ? -7.075 3.003 4.297 1.00 91.69 248 THR A C 1
ATOM 1976 O O . THR A 1 248 ? -7.590 2.054 4.898 1.00 91.69 248 THR A O 1
ATOM 1979 N N . PHE A 1 249 ? -6.742 4.130 4.939 1.00 93.88 249 PHE A N 1
ATOM 1980 C CA . PHE A 1 249 ? -6.850 4.340 6.386 1.00 93.88 249 PHE A CA 1
ATOM 1981 C C . PHE A 1 249 ? -8.190 3.872 7.001 1.00 93.88 249 PHE A C 1
ATOM 1983 O O . PHE A 1 249 ? -8.156 3.132 7.993 1.00 93.88 249 PHE A O 1
ATOM 1990 N N . PRO A 1 250 ? -9.374 4.213 6.443 1.00 93.62 250 PRO A N 1
ATOM 1991 C CA . PRO A 1 250 ? -10.657 3.829 7.034 1.00 93.62 250 PRO A CA 1
ATOM 1992 C C . PRO A 1 250 ? -10.890 2.312 6.998 1.00 93.62 250 PRO A C 1
ATOM 1994 O O . PRO A 1 250 ? -11.405 1.744 7.963 1.00 93.62 250 PRO A O 1
ATOM 1997 N N . LEU A 1 251 ? -10.464 1.642 5.920 1.00 93.06 251 LEU A N 1
ATOM 1998 C CA . LEU A 1 251 ? -10.593 0.190 5.766 1.00 93.06 251 LEU A CA 1
ATOM 1999 C C . LEU A 1 251 ? -9.703 -0.555 6.760 1.00 93.06 251 LEU A C 1
ATOM 2001 O O . LEU A 1 251 ? -10.141 -1.515 7.399 1.00 93.06 251 LEU A O 1
ATOM 2005 N N . TYR A 1 252 ? -8.468 -0.094 6.952 1.00 95.00 252 TYR A N 1
ATOM 2006 C CA . TYR A 1 252 ? -7.560 -0.689 7.934 1.00 95.00 252 TYR A CA 1
ATOM 2007 C C . TYR 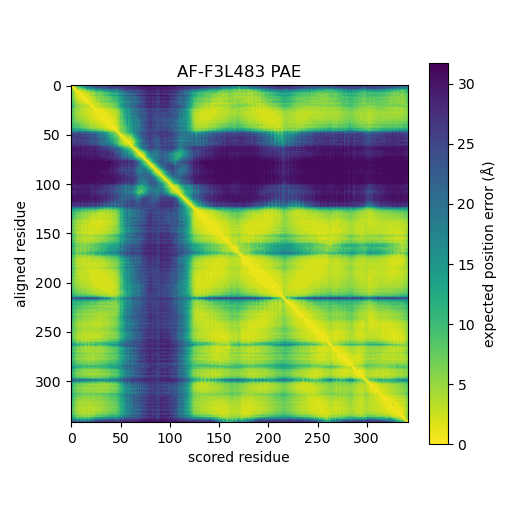A 1 252 ? -8.072 -0.473 9.359 1.00 95.00 252 TYR A C 1
ATOM 2009 O O . TYR A 1 252 ? -8.062 -1.403 10.169 1.00 95.00 252 TYR A O 1
ATOM 2017 N N . ALA A 1 253 ? -8.593 0.719 9.658 1.00 95.06 253 ALA A N 1
ATOM 2018 C CA . ALA A 1 253 ? -9.191 1.016 10.953 1.00 95.06 253 ALA A CA 1
ATOM 2019 C C . ALA A 1 253 ? -10.411 0.128 11.252 1.00 95.06 253 ALA A C 1
ATOM 2021 O O . ALA A 1 253 ? -10.514 -0.423 12.351 1.00 95.06 253 ALA A O 1
ATOM 2022 N N . TRP A 1 254 ? -11.297 -0.077 10.270 1.00 95.19 254 TRP A N 1
ATOM 2023 C CA . TRP A 1 254 ? -12.408 -1.028 10.372 1.00 95.19 254 TRP A CA 1
ATOM 2024 C C . TRP A 1 254 ? -11.918 -2.456 10.643 1.00 95.19 254 TRP A C 1
ATOM 2026 O O . TRP A 1 254 ? -12.421 -3.141 11.535 1.00 95.19 254 TRP A O 1
ATOM 2036 N N . SER A 1 255 ? -10.881 -2.884 9.927 1.00 95.12 255 SER A N 1
ATOM 2037 C CA . SER A 1 255 ? -10.310 -4.227 10.059 1.00 95.12 255 SER A CA 1
ATOM 2038 C C . SER A 1 255 ? -9.764 -4.491 11.467 1.00 95.12 255 SER A C 1
ATOM 2040 O O . SER A 1 255 ? -9.952 -5.580 12.011 1.00 95.12 255 SER A O 1
ATOM 2042 N N . PHE A 1 256 ? -9.175 -3.481 12.117 1.00 94.69 256 PHE A N 1
ATOM 2043 C CA . PHE A 1 256 ? -8.771 -3.577 13.524 1.00 94.69 256 PHE A CA 1
ATOM 2044 C C . PHE A 1 256 ? -9.962 -3.720 14.479 1.00 94.69 256 PHE A C 1
ATOM 2046 O O . PHE A 1 256 ? -9.876 -4.485 15.441 1.00 94.69 256 PHE A O 1
ATOM 2053 N N . VAL A 1 257 ? -11.083 -3.035 14.226 1.00 94.81 257 VAL A N 1
ATOM 2054 C CA . VAL A 1 257 ? -12.315 -3.225 15.014 1.00 94.81 257 VAL A CA 1
ATOM 2055 C C . VAL A 1 257 ? -12.828 -4.655 14.854 1.00 94.81 257 VAL A C 1
ATOM 2057 O O . VAL A 1 257 ? -13.104 -5.318 15.856 1.00 94.81 257 VAL A O 1
ATOM 2060 N N . ALA A 1 258 ? -12.890 -5.161 13.620 1.00 94.12 258 ALA A N 1
ATOM 2061 C CA . ALA A 1 258 ? -13.296 -6.534 13.332 1.00 94.12 258 ALA A CA 1
ATOM 2062 C C . ALA A 1 258 ? -12.385 -7.560 14.036 1.00 94.12 258 ALA A C 1
ATOM 2064 O O . ALA A 1 258 ? -12.880 -8.483 14.687 1.00 94.12 258 ALA A O 1
ATOM 2065 N N . SER A 1 259 ? -11.064 -7.357 13.995 1.00 92.94 259 SER A N 1
ATOM 2066 C CA . SER A 1 259 ? -10.084 -8.207 14.686 1.00 92.94 259 SER A CA 1
ATOM 2067 C C . SER A 1 259 ? -10.208 -8.154 16.210 1.00 92.94 259 SER A C 1
ATOM 2069 O O . SER A 1 259 ? -10.119 -9.188 16.876 1.00 92.94 259 SER A O 1
ATOM 2071 N N . ALA A 1 260 ? -10.495 -6.984 16.785 1.00 91.00 260 ALA A N 1
ATOM 2072 C CA . ALA A 1 260 ? -10.735 -6.834 18.220 1.00 91.00 260 ALA A CA 1
A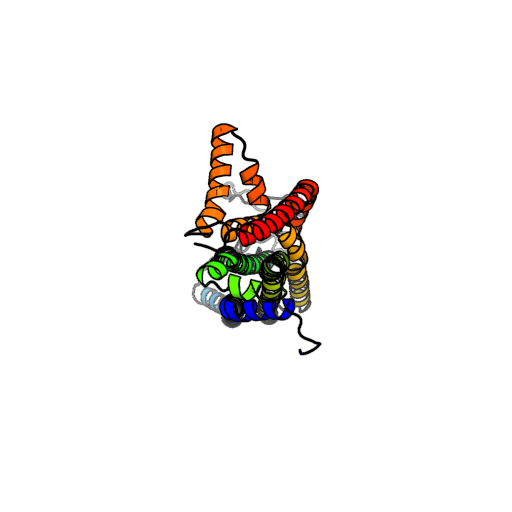TOM 2073 C C . ALA A 1 260 ? -12.069 -7.458 18.675 1.00 91.00 260 ALA A C 1
ATOM 2075 O O . ALA A 1 260 ? -12.182 -7.911 19.815 1.00 91.00 260 ALA A O 1
ATOM 2076 N N . TRP A 1 261 ? -13.081 -7.486 17.805 1.00 90.50 261 TRP A N 1
ATOM 2077 C CA . TRP A 1 261 ? -14.438 -7.921 18.146 1.00 90.50 261 TRP A CA 1
ATOM 2078 C C . TRP A 1 261 ? -14.708 -9.410 17.892 1.00 90.50 261 TRP A C 1
ATOM 2080 O O . TRP A 1 261 ? -15.498 -10.026 18.612 1.00 90.50 261 TRP A O 1
ATOM 2090 N N . ALA A 1 262 ? -14.086 -10.012 16.879 1.00 88.75 262 ALA A N 1
ATOM 2091 C CA . ALA A 1 262 ? -14.435 -11.359 16.432 1.00 88.75 262 ALA A CA 1
ATOM 2092 C C . ALA A 1 262 ? -14.197 -12.447 17.500 1.00 88.75 262 ALA A C 1
ATOM 2094 O O . ALA A 1 262 ? -13.244 -12.371 18.280 1.00 88.75 262 ALA A O 1
ATOM 2095 N N . LYS A 1 263 ? -15.069 -13.470 17.528 1.00 85.00 263 LYS A N 1
ATOM 2096 C CA . LYS A 1 263 ? -14.915 -14.670 18.380 1.00 85.00 263 LYS A CA 1
ATOM 2097 C C . LYS A 1 263 ? -14.117 -15.785 17.710 1.00 85.00 263 LYS A C 1
ATOM 2099 O O . LYS A 1 263 ? -13.243 -16.339 18.341 1.00 85.00 263 LYS A O 1
ATOM 2104 N N . ASN A 1 264 ? -14.411 -16.090 16.445 1.00 82.38 264 ASN A N 1
ATOM 2105 C CA . ASN A 1 264 ? -13.823 -17.249 15.757 1.00 82.38 264 ASN A CA 1
ATOM 2106 C C . ASN A 1 264 ? -13.068 -16.845 14.487 1.00 82.38 264 ASN A C 1
ATOM 2108 O O . ASN A 1 264 ? -11.921 -17.230 14.296 1.00 82.38 264 ASN A O 1
ATOM 2112 N N . SER A 1 265 ? -13.710 -16.057 13.616 1.00 88.81 265 SER A N 1
ATOM 2113 C CA . SER A 1 265 ? -13.131 -15.632 12.338 1.00 88.81 265 SER A CA 1
ATOM 2114 C C . SER A 1 265 ? -13.171 -14.108 12.198 1.00 88.81 265 SER A C 1
ATOM 2116 O O . SER A 1 265 ? -14.229 -13.550 11.897 1.00 88.81 265 SER A O 1
ATOM 2118 N N . PRO A 1 266 ? -12.042 -13.414 12.426 1.00 90.44 266 PRO A N 1
ATOM 2119 C CA . PRO A 1 266 ? -11.905 -11.982 12.156 1.00 90.44 266 PRO A CA 1
ATOM 2120 C C . PRO A 1 266 ? -12.168 -11.602 10.700 1.00 90.44 266 PRO A C 1
ATOM 2122 O O . PRO A 1 266 ? -12.808 -10.587 10.443 1.00 90.44 266 PRO A O 1
ATOM 2125 N N . VAL A 1 267 ? -11.727 -12.441 9.757 1.00 92.62 267 VAL A N 1
ATOM 2126 C CA . VAL A 1 267 ? -11.887 -12.221 8.311 1.00 92.62 267 VAL A CA 1
ATOM 2127 C C . VAL A 1 267 ? -13.367 -12.132 7.929 1.00 92.62 267 VAL A C 1
ATOM 2129 O O . VAL A 1 267 ? -13.756 -11.255 7.160 1.00 92.62 267 VAL A O 1
ATOM 2132 N N . LEU A 1 268 ? -14.219 -12.969 8.536 1.00 92.38 268 LEU A N 1
ATOM 2133 C CA . LEU A 1 268 ? -15.665 -12.926 8.307 1.00 92.38 268 LEU A CA 1
ATOM 2134 C C . LEU A 1 268 ? -16.275 -11.586 8.739 1.00 92.38 268 LEU A C 1
ATOM 2136 O O . LEU A 1 268 ? -17.134 -11.059 8.049 1.00 92.38 268 LEU A O 1
ATOM 2140 N N . TRP A 1 269 ? -15.832 -11.013 9.860 1.00 92.69 269 TRP A N 1
ATOM 2141 C CA . TRP A 1 269 ? -16.314 -9.699 10.303 1.00 92.69 269 TRP A CA 1
ATOM 2142 C C . TRP A 1 269 ? -15.740 -8.558 9.464 1.00 92.69 269 TRP A C 1
ATOM 2144 O O . TRP A 1 269 ? -16.438 -7.580 9.205 1.00 92.69 269 TRP A O 1
ATOM 2154 N N . MET A 1 270 ? -14.490 -8.699 9.022 1.00 91.75 270 MET A N 1
ATOM 2155 C CA . MET A 1 270 ? -13.800 -7.716 8.195 1.00 91.75 270 MET A CA 1
ATOM 2156 C C . MET A 1 270 ? -14.504 -7.522 6.849 1.00 91.75 270 MET A C 1
ATOM 2158 O O . MET A 1 270 ? -14.786 -6.381 6.500 1.00 91.75 270 MET A O 1
ATOM 2162 N N . PHE A 1 271 ? -14.841 -8.607 6.142 1.00 92.88 271 PHE A N 1
ATOM 2163 C CA . PHE A 1 271 ? -15.498 -8.539 4.828 1.00 92.88 271 PHE A CA 1
ATOM 2164 C C . PHE A 1 271 ? -17.018 -8.695 4.886 1.00 92.88 271 PHE A C 1
ATOM 2166 O O . PHE A 1 271 ? -17.736 -8.015 4.160 1.00 92.88 271 PHE A O 1
ATOM 2173 N N . GLY A 1 272 ? -17.527 -9.568 5.754 1.00 92.19 272 GLY A N 1
ATOM 2174 C CA . GLY A 1 272 ? -18.942 -9.933 5.781 1.00 92.19 272 GLY A CA 1
ATOM 2175 C C . GLY A 1 272 ? -19.855 -8.801 6.236 1.00 92.19 272 GLY A C 1
ATOM 2176 O O . GLY A 1 272 ? -20.946 -8.659 5.693 1.00 92.19 272 GLY A O 1
ATOM 2177 N N . LEU A 1 273 ? -19.422 -7.961 7.183 1.00 93.00 273 LEU A N 1
ATOM 2178 C CA . LEU A 1 273 ? -20.251 -6.840 7.635 1.00 93.00 273 LEU A CA 1
ATOM 2179 C C . LEU A 1 273 ? -20.319 -5.710 6.594 1.00 93.00 273 LEU A C 1
ATOM 2181 O O . LEU A 1 273 ? -21.438 -5.304 6.281 1.00 93.00 273 LEU A O 1
ATOM 2185 N N . PRO A 1 274 ? -19.205 -5.245 5.988 1.00 92.56 274 PRO A N 1
ATOM 2186 C CA . PRO A 1 274 ? -19.281 -4.331 4.848 1.00 92.56 274 PRO A CA 1
ATOM 2187 C C . PRO A 1 274 ? -20.081 -4.903 3.674 1.00 92.56 274 PRO A C 1
ATOM 2189 O O . PRO A 1 274 ? -20.942 -4.210 3.143 1.00 92.56 274 PRO A O 1
ATOM 2192 N N . ALA A 1 275 ? -19.872 -6.173 3.309 1.00 93.56 275 ALA A N 1
ATOM 2193 C CA . ALA A 1 275 ? -20.613 -6.810 2.220 1.00 93.56 275 ALA A CA 1
ATOM 2194 C C . ALA A 1 275 ? -22.122 -6.884 2.509 1.00 93.56 275 ALA A C 1
ATOM 2196 O O . ALA A 1 275 ? -22.936 -6.565 1.645 1.00 93.56 275 ALA A O 1
ATOM 2197 N N . GLY A 1 276 ? -22.503 -7.245 3.738 1.00 94.31 276 GLY A N 1
ATOM 2198 C CA . GLY A 1 276 ? -23.900 -7.257 4.169 1.00 94.31 276 GLY A CA 1
ATOM 2199 C C . GLY A 1 276 ? -24.530 -5.863 4.174 1.00 94.31 276 GLY A C 1
ATOM 2200 O O . GLY A 1 276 ? -25.676 -5.719 3.756 1.00 94.31 276 GLY A O 1
ATOM 2201 N N . ALA A 1 277 ? -23.785 -4.833 4.588 1.00 93.31 277 ALA A N 1
ATOM 2202 C CA . ALA A 1 277 ? -24.248 -3.446 4.559 1.00 93.31 277 ALA A CA 1
ATOM 2203 C C . ALA A 1 277 ? -24.455 -2.937 3.123 1.00 93.31 277 ALA A C 1
ATOM 2205 O O . ALA A 1 277 ? -25.484 -2.329 2.842 1.00 93.31 277 ALA A O 1
ATOM 2206 N N . ILE A 1 278 ? -23.528 -3.250 2.212 1.00 94.44 278 ILE A N 1
ATOM 2207 C CA . ILE A 1 278 ? -23.647 -2.933 0.781 1.00 94.44 278 ILE A CA 1
ATOM 2208 C C . ILE A 1 278 ? -24.872 -3.627 0.176 1.00 94.44 278 ILE A C 1
ATOM 2210 O O . ILE A 1 278 ? -25.670 -2.996 -0.514 1.00 94.44 278 ILE A O 1
ATOM 2214 N N . PHE A 1 279 ? -25.053 -4.920 0.456 1.00 95.69 279 PHE A N 1
ATOM 2215 C CA . PHE A 1 279 ? -26.210 -5.669 -0.029 1.00 95.69 279 PHE A CA 1
ATOM 2216 C C . PHE A 1 279 ? -27.525 -5.086 0.505 1.00 95.69 279 PHE A C 1
ATOM 2218 O O . PHE A 1 279 ? -28.467 -4.885 -0.260 1.00 95.69 279 PHE A O 1
ATOM 2225 N N . ALA A 1 280 ? -27.581 -4.772 1.802 1.00 95.69 280 ALA A N 1
ATOM 2226 C CA . ALA A 1 280 ? -28.755 -4.181 2.429 1.00 95.69 280 ALA A CA 1
ATOM 2227 C C . ALA A 1 280 ? -29.079 -2.793 1.859 1.00 95.69 280 ALA A C 1
ATOM 2229 O O . ALA A 1 280 ? -30.244 -2.517 1.591 1.00 95.69 280 ALA A O 1
ATOM 2230 N N . GLU A 1 281 ? -28.077 -1.938 1.627 1.00 96.06 281 GLU A N 1
ATOM 2231 C CA . GLU A 1 281 ? -28.267 -0.635 0.981 1.00 96.06 281 GLU A CA 1
ATOM 2232 C C . GLU A 1 281 ? -28.829 -0.801 -0.431 1.00 96.06 281 GLU A C 1
ATOM 2234 O O . GLU A 1 281 ? -29.843 -0.188 -0.772 1.00 96.06 281 GLU A O 1
ATOM 2239 N N . ARG A 1 282 ? -28.217 -1.672 -1.238 1.00 94.88 282 ARG A N 1
ATOM 2240 C CA . ARG A 1 282 ? -28.653 -1.898 -2.615 1.00 94.88 282 ARG A CA 1
ATOM 2241 C C . ARG A 1 282 ? -30.074 -2.451 -2.677 1.00 94.88 282 ARG A C 1
ATOM 2243 O O . ARG A 1 282 ? -30.828 -2.073 -3.568 1.00 94.88 282 ARG A O 1
ATOM 2250 N N . TRP A 1 283 ? -30.440 -3.321 -1.738 1.00 95.56 283 TRP A N 1
ATOM 2251 C CA . TRP A 1 283 ? -31.764 -3.934 -1.682 1.00 95.56 283 TRP A CA 1
ATOM 2252 C C . TRP A 1 283 ? -32.847 -2.990 -1.139 1.00 95.56 283 TRP A C 1
ATOM 2254 O O . TRP A 1 283 ? -33.937 -2.937 -1.700 1.00 95.56 283 TRP A O 1
ATOM 2264 N N . LEU A 1 284 ? -32.561 -2.236 -0.071 1.00 96.31 284 LEU A N 1
ATOM 2265 C CA . LEU A 1 284 ? -33.543 -1.369 0.597 1.00 96.31 284 LEU A CA 1
ATOM 2266 C C . LEU A 1 284 ? -33.677 0.008 -0.054 1.00 96.31 284 LEU A C 1
ATOM 2268 O O . LEU A 1 284 ? -34.776 0.547 -0.135 1.00 96.31 284 LEU A O 1
ATOM 2272 N N . LEU A 1 285 ? -32.552 0.602 -0.454 1.00 95.06 285 LEU A N 1
ATOM 2273 C CA . LEU A 1 285 ? -32.465 1.999 -0.886 1.00 95.06 285 LEU A CA 1
ATOM 2274 C C . LEU A 1 285 ? -32.205 2.128 -2.390 1.00 95.06 285 LEU A C 1
ATOM 2276 O O . LEU A 1 285 ? -32.303 3.226 -2.929 1.00 95.06 285 LEU A O 1
ATOM 2280 N N . GLY A 1 286 ? -31.822 1.039 -3.069 1.00 93.25 286 GLY A N 1
ATOM 2281 C CA . GLY A 1 286 ? -31.405 1.071 -4.475 1.00 93.25 286 GLY A CA 1
ATOM 2282 C C . GLY A 1 286 ? -30.079 1.806 -4.721 1.00 93.25 286 GLY A C 1
ATOM 2283 O O . GLY A 1 286 ? -29.618 1.860 -5.859 1.00 93.25 286 GLY A O 1
ATOM 2284 N N . SER A 1 287 ? -29.443 2.338 -3.675 1.00 94.75 287 SER A N 1
ATOM 2285 C CA . SER A 1 287 ? -28.192 3.101 -3.733 1.00 94.75 287 SER A CA 1
ATOM 2286 C C . SER A 1 287 ? -26.965 2.184 -3.829 1.00 94.75 287 SER A C 1
ATOM 2288 O O . SER A 1 287 ? -26.990 1.039 -3.373 1.00 94.75 287 SER A O 1
ATOM 2290 N N . SER A 1 288 ? -25.894 2.687 -4.447 1.00 92.31 288 SER A N 1
ATOM 2291 C CA . SER A 1 288 ? -24.559 2.069 -4.530 1.00 92.31 288 SER A CA 1
ATOM 2292 C C . SER A 1 288 ? -23.500 2.840 -3.738 1.00 92.31 288 SER A C 1
ATOM 2294 O O . SER A 1 288 ? -22.310 2.545 -3.854 1.00 92.31 288 SER A O 1
ATOM 2296 N N . TRP A 1 289 ? -23.908 3.811 -2.918 1.00 90.62 289 TRP A N 1
ATOM 2297 C CA . TRP A 1 289 ? -22.986 4.743 -2.280 1.00 90.62 289 TRP A CA 1
ATOM 2298 C C . TRP A 1 289 ? -21.955 4.052 -1.373 1.00 90.62 289 TRP A C 1
ATOM 2300 O O . TRP A 1 289 ? -20.771 4.375 -1.476 1.00 90.62 289 TRP A O 1
ATOM 2310 N N . LEU A 1 290 ? -22.327 3.065 -0.538 1.00 88.06 290 LEU A N 1
ATOM 2311 C CA . LEU A 1 290 ? -21.337 2.340 0.279 1.00 88.06 290 LEU A CA 1
ATOM 2312 C C . LEU A 1 290 ? -20.384 1.510 -0.575 1.00 88.06 290 LEU A C 1
ATOM 2314 O O . LEU A 1 290 ? -19.200 1.431 -0.252 1.00 88.06 290 LEU A O 1
ATOM 2318 N N . ALA A 1 291 ? -20.885 0.884 -1.642 1.00 90.38 291 ALA A N 1
ATOM 2319 C CA . ALA A 1 291 ? -20.058 0.077 -2.532 1.00 90.38 291 ALA A CA 1
ATOM 2320 C C . ALA A 1 291 ? -18.988 0.948 -3.196 1.00 90.38 291 ALA A C 1
ATOM 2322 O O . ALA A 1 291 ? -17.803 0.626 -3.141 1.00 90.38 291 ALA A O 1
ATOM 2323 N N . GLU A 1 292 ? -19.401 2.093 -3.738 1.00 89.75 292 GLU A N 1
ATOM 2324 C CA . GLU A 1 292 ? -18.495 3.077 -4.320 1.00 89.75 292 GLU A CA 1
ATOM 2325 C C . GLU A 1 292 ? -17.531 3.634 -3.275 1.00 89.75 292 GLU A C 1
ATOM 2327 O O . GLU A 1 292 ? -16.341 3.766 -3.545 1.00 89.75 292 GLU A O 1
ATOM 2332 N N . ARG A 1 293 ? -18.002 3.911 -2.054 1.00 88.81 293 ARG A N 1
ATOM 2333 C CA . ARG A 1 293 ? -17.145 4.431 -0.987 1.00 88.81 293 ARG A CA 1
ATOM 2334 C C . ARG A 1 293 ? -16.066 3.431 -0.578 1.00 88.81 293 ARG A C 1
ATOM 2336 O O . ARG A 1 293 ? -14.920 3.827 -0.384 1.00 88.81 293 ARG A O 1
ATOM 2343 N N . VAL A 1 294 ? -16.414 2.151 -0.455 1.00 88.88 294 VAL A N 1
ATOM 2344 C CA . VAL A 1 294 ? -15.450 1.081 -0.161 1.00 88.88 294 VAL A CA 1
ATOM 2345 C C . VAL A 1 294 ? -14.474 0.904 -1.322 1.00 88.88 294 VAL A C 1
ATOM 2347 O O . VAL A 1 294 ? -13.274 0.810 -1.075 1.00 88.88 294 VAL A O 1
ATOM 2350 N N . ALA A 1 295 ? -14.961 0.922 -2.566 1.00 88.06 295 ALA A N 1
ATOM 2351 C CA . ALA A 1 295 ? -14.120 0.825 -3.757 1.00 88.06 295 ALA A CA 1
ATOM 2352 C C . ALA A 1 295 ? -13.108 1.978 -3.839 1.00 88.06 295 ALA A C 1
ATOM 2354 O O . ALA A 1 295 ? -11.925 1.730 -4.027 1.00 88.06 295 ALA A O 1
ATOM 2355 N N . ARG A 1 296 ? -13.530 3.221 -3.570 1.00 85.44 296 ARG A N 1
ATOM 2356 C CA . ARG A 1 296 ? -12.654 4.410 -3.540 1.00 85.44 296 ARG A CA 1
ATOM 2357 C C . ARG A 1 296 ? -11.609 4.396 -2.416 1.00 85.44 296 ARG A C 1
ATOM 2359 O O . ARG A 1 296 ? -10.682 5.202 -2.436 1.00 85.44 296 ARG A O 1
ATOM 2366 N N . CYS A 1 297 ? -11.774 3.543 -1.404 1.00 84.12 297 CYS A N 1
ATOM 2367 C CA . CYS A 1 297 ? -10.783 3.347 -0.345 1.00 84.12 297 CYS A CA 1
ATOM 2368 C C . CYS A 1 297 ? -9.774 2.235 -0.667 1.00 84.12 297 CYS A C 1
ATOM 2370 O O . CYS A 1 297 ? -8.779 2.104 0.048 1.00 84.12 297 CYS A O 1
ATOM 2372 N N . LEU A 1 298 ? -10.023 1.421 -1.696 1.00 82.38 298 LEU A N 1
ATOM 2373 C CA . LEU A 1 298 ? -9.056 0.452 -2.189 1.00 82.38 298 LEU A CA 1
ATOM 2374 C C . LEU A 1 298 ? -8.154 1.151 -3.212 1.00 82.38 298 LEU A C 1
ATOM 2376 O O . LEU A 1 298 ? -8.669 1.737 -4.162 1.00 82.38 298 LEU A O 1
ATOM 2380 N N . PRO A 1 299 ? -6.823 1.114 -3.044 1.00 68.56 299 PRO A N 1
ATOM 2381 C CA . PRO A 1 299 ? -5.930 1.599 -4.081 1.00 68.56 299 PRO A CA 1
ATOM 2382 C C . PRO A 1 299 ? -6.074 0.685 -5.300 1.00 68.56 299 PRO A C 1
ATOM 2384 O O . PRO A 1 299 ? -5.734 -0.498 -5.237 1.00 68.56 299 PRO A O 1
ATOM 2387 N N . GLY A 1 300 ? -6.620 1.227 -6.386 1.00 66.38 300 GLY A N 1
ATOM 2388 C CA . GLY A 1 300 ? -6.665 0.555 -7.676 1.00 66.38 300 GLY A CA 1
ATOM 2389 C C . GLY A 1 300 ? -5.265 0.359 -8.261 1.00 66.38 300 GLY A C 1
ATOM 2390 O O . GLY A 1 300 ? -4.272 0.946 -7.804 1.00 66.38 300 GLY A O 1
ATOM 2391 N N . GLY A 1 301 ? -5.189 -0.464 -9.308 1.00 71.00 301 GLY A N 1
ATOM 2392 C CA . GLY A 1 301 ? -3.995 -0.584 -10.152 1.00 71.00 301 GLY A CA 1
ATOM 2393 C C . GLY A 1 301 ? -3.690 0.680 -10.966 1.00 71.00 301 GLY A C 1
ATOM 2394 O O . GLY A 1 301 ? -2.740 0.684 -11.737 1.00 71.00 301 GLY A O 1
ATOM 2395 N N . ASP A 1 302 ? -4.474 1.738 -10.767 1.00 82.44 302 ASP A N 1
ATOM 2396 C CA . ASP A 1 302 ? -4.393 3.004 -11.483 1.00 82.44 302 ASP A CA 1
ATOM 2397 C C . ASP A 1 302 ? -3.060 3.716 -11.240 1.00 82.44 302 ASP A C 1
ATOM 2399 O O . ASP A 1 302 ? -2.438 3.596 -10.177 1.00 82.44 302 ASP A O 1
ATOM 2403 N N . GLU A 1 303 ? -2.633 4.498 -12.218 1.00 86.56 303 GLU A N 1
ATOM 2404 C CA . GLU A 1 303 ? -1.428 5.317 -12.137 1.00 86.56 303 GLU A CA 1
ATOM 2405 C C . GLU A 1 303 ? -1.574 6.455 -11.120 1.00 86.56 303 GLU A C 1
ATOM 2407 O O . GLU A 1 303 ? -2.664 6.756 -10.617 1.00 86.56 303 GLU A O 1
ATOM 2412 N N . TYR A 1 304 ? -0.453 7.097 -10.789 1.00 89.81 304 TYR A N 1
ATOM 2413 C CA . TYR A 1 304 ? -0.429 8.196 -9.828 1.00 89.81 304 TYR A CA 1
ATOM 2414 C C . TYR A 1 304 ? -1.385 9.330 -10.208 1.00 89.81 304 TYR A C 1
ATOM 2416 O O . TYR A 1 304 ? -2.142 9.773 -9.344 1.00 89.81 304 TYR A O 1
ATOM 2424 N N . ASP A 1 305 ? -1.374 9.767 -11.470 1.00 89.06 305 ASP A N 1
ATOM 2425 C CA . ASP A 1 305 ? -2.159 10.919 -11.923 1.00 89.06 305 ASP A CA 1
ATOM 2426 C C . ASP A 1 305 ? -3.663 10.631 -11.812 1.00 89.06 305 ASP A C 1
ATOM 2428 O O . ASP A 1 305 ? -4.390 11.380 -11.159 1.00 89.06 305 ASP A O 1
ATOM 2432 N N . SER A 1 306 ? -4.104 9.462 -12.286 1.00 89.19 306 SER A N 1
ATOM 2433 C CA . SER A 1 306 ? -5.491 8.995 -12.137 1.00 89.19 306 SER A CA 1
ATOM 2434 C C . SER A 1 306 ? -5.926 8.912 -10.666 1.00 89.19 306 SER A C 1
ATOM 2436 O O . SER A 1 306 ? -7.008 9.368 -10.280 1.00 89.19 306 SER A O 1
ATOM 2438 N N . MET A 1 307 ? -5.069 8.360 -9.800 1.00 88.44 307 MET A N 1
ATOM 2439 C CA . MET A 1 307 ? -5.379 8.232 -8.374 1.00 88.44 307 MET A CA 1
ATOM 2440 C C . MET A 1 307 ? -5.410 9.595 -7.668 1.00 88.44 307 MET A C 1
ATOM 2442 O O . MET A 1 307 ? -6.219 9.812 -6.758 1.00 88.44 307 MET A O 1
ATOM 2446 N N . LEU A 1 308 ? -4.545 10.524 -8.079 1.00 89.62 308 LEU A N 1
ATOM 2447 C CA . LEU A 1 308 ? -4.496 11.885 -7.561 1.00 89.62 308 LEU A CA 1
ATOM 2448 C C . LEU A 1 308 ? -5.729 12.684 -7.986 1.00 89.62 308 LEU A C 1
ATOM 2450 O O . LEU A 1 308 ? -6.321 13.355 -7.142 1.00 89.62 308 LEU A O 1
ATOM 2454 N N . GLU A 1 309 ? -6.145 12.590 -9.246 1.00 90.75 309 GLU A N 1
ATOM 2455 C CA . GLU A 1 309 ? -7.367 13.220 -9.749 1.00 90.75 309 GLU A CA 1
ATOM 2456 C C . GLU A 1 309 ? -8.597 12.721 -8.987 1.00 90.75 309 GLU A C 1
ATOM 2458 O O . GLU A 1 309 ? -9.382 13.525 -8.475 1.00 90.75 309 GLU A O 1
ATOM 2463 N N . MET A 1 310 ? -8.714 11.402 -8.790 1.00 88.31 310 MET A N 1
ATOM 2464 C CA . MET A 1 310 ? -9.772 10.820 -7.961 1.00 88.31 310 MET A CA 1
ATOM 2465 C C . MET A 1 310 ? -9.729 11.359 -6.523 1.00 88.31 310 MET A C 1
ATOM 2467 O O . MET A 1 310 ? -10.770 11.685 -5.935 1.00 88.31 310 MET A O 1
ATOM 2471 N N . PHE A 1 311 ? -8.535 11.462 -5.933 1.00 88.88 311 PHE A N 1
ATOM 2472 C CA . PHE A 1 311 ? -8.356 11.998 -4.586 1.00 88.88 311 PHE A CA 1
ATOM 2473 C C . PHE A 1 311 ? -8.783 13.468 -4.496 1.00 88.88 311 PHE A C 1
ATOM 2475 O O . PHE A 1 311 ? -9.496 13.835 -3.561 1.00 88.88 311 PHE A O 1
ATOM 2482 N N . GLN A 1 312 ? -8.391 14.294 -5.466 1.00 90.31 312 GLN A N 1
ATOM 2483 C CA . GLN A 1 312 ? -8.738 15.713 -5.525 1.00 90.31 312 GLN A CA 1
ATOM 2484 C C . GLN A 1 312 ? -10.239 15.921 -5.740 1.00 90.31 312 GLN A C 1
ATOM 2486 O O . GLN A 1 312 ? -10.845 16.726 -5.033 1.00 90.31 312 GLN A O 1
ATOM 2491 N N . ALA A 1 313 ? -10.862 15.149 -6.632 1.00 90.06 313 ALA A N 1
ATOM 2492 C CA . ALA A 1 313 ? -12.304 15.195 -6.864 1.00 90.06 313 ALA A CA 1
ATOM 2493 C C . ALA A 1 313 ? -13.111 14.822 -5.607 1.00 90.06 313 ALA A C 1
ATOM 2495 O O . ALA A 1 313 ? -14.192 15.355 -5.366 1.00 90.06 313 ALA A O 1
ATOM 2496 N N . THR A 1 314 ? -12.560 13.939 -4.769 1.00 88.75 314 THR A N 1
ATOM 2497 C CA . THR A 1 314 ? -13.268 13.332 -3.631 1.00 88.75 314 THR A CA 1
ATOM 2498 C C . THR A 1 314 ? -12.710 13.773 -2.267 1.00 88.75 314 THR A C 1
ATOM 2500 O O . THR A 1 314 ? -12.965 13.135 -1.240 1.00 88.75 314 THR A O 1
ATOM 2503 N N . TRP A 1 315 ? -11.942 14.867 -2.213 1.00 88.69 315 TRP A N 1
ATOM 2504 C CA . TRP A 1 315 ? -11.195 15.267 -1.014 1.00 88.69 315 TRP A CA 1
ATOM 2505 C C . TRP A 1 315 ? -12.044 15.421 0.271 1.00 88.69 315 TRP A C 1
ATOM 2507 O O . TRP A 1 315 ? -11.562 14.989 1.326 1.00 88.69 315 TRP A O 1
ATOM 2517 N N . PRO A 1 316 ? -13.298 15.941 0.257 1.00 91.44 316 PRO A N 1
ATOM 2518 C CA . PRO A 1 316 ? -14.072 16.104 1.489 1.00 91.44 316 PRO A CA 1
ATOM 2519 C C . PRO A 1 316 ? -14.442 14.752 2.093 1.00 91.44 316 PRO A C 1
ATOM 2521 O O . PRO A 1 316 ? -14.393 14.560 3.310 1.00 91.44 316 PRO A O 1
ATOM 2524 N N . GLU A 1 317 ? -14.772 13.784 1.239 1.00 89.50 317 GLU A N 1
ATOM 2525 C CA . GLU A 1 317 ? -15.087 12.442 1.699 1.00 89.50 317 GLU A CA 1
ATOM 2526 C C . GLU A 1 317 ? -13.838 11.733 2.229 1.00 89.50 317 GLU A C 1
ATOM 2528 O O . GLU A 1 317 ? -13.939 10.971 3.188 1.00 89.50 317 GLU A O 1
ATOM 2533 N N . GLN A 1 318 ? -12.656 11.982 1.650 1.00 90.25 318 GLN A N 1
ATOM 2534 C CA . GLN A 1 318 ? -11.398 11.435 2.169 1.00 90.25 318 GLN A CA 1
ATOM 2535 C C . GLN A 1 318 ? -11.117 11.940 3.586 1.00 90.25 318 GLN A C 1
ATOM 2537 O O . GLN A 1 318 ? -10.821 11.141 4.476 1.00 90.25 318 GLN A O 1
ATOM 2542 N N . VAL A 1 319 ? -11.316 13.237 3.836 1.00 91.75 319 VAL A N 1
ATOM 2543 C CA . VAL A 1 319 ? -11.212 13.814 5.185 1.00 91.75 319 VAL A CA 1
ATOM 2544 C C . VAL A 1 319 ? -12.229 13.176 6.133 1.00 91.75 319 VAL A C 1
ATOM 2546 O O . VAL A 1 319 ? -11.863 12.765 7.237 1.00 91.75 319 VAL A O 1
ATOM 2549 N N . ALA A 1 320 ? -13.485 13.019 5.703 1.00 92.44 320 ALA A N 1
ATOM 2550 C CA . ALA A 1 320 ? -14.503 12.329 6.495 1.00 92.44 320 ALA A CA 1
ATOM 2551 C C . ALA A 1 320 ? -14.096 10.876 6.803 1.00 92.44 320 ALA A C 1
ATOM 2553 O O . ALA A 1 320 ? -14.228 10.424 7.940 1.00 92.44 320 ALA A O 1
ATOM 2554 N N . GLY A 1 321 ? -13.526 10.168 5.826 1.00 91.44 321 GLY A N 1
ATOM 2555 C CA . GLY A 1 321 ? -12.974 8.827 5.989 1.00 91.44 321 GLY A CA 1
ATOM 2556 C C . GLY A 1 321 ? -11.881 8.771 7.054 1.00 91.44 321 GLY A C 1
ATOM 2557 O O . GLY A 1 321 ? -11.920 7.897 7.918 1.00 91.44 321 GLY A O 1
ATOM 2558 N N . VAL A 1 322 ? -10.946 9.723 7.051 1.00 93.06 322 VAL A N 1
ATOM 2559 C CA . VAL A 1 322 ? -9.894 9.816 8.077 1.00 93.06 322 VAL A CA 1
ATOM 2560 C C . VAL A 1 322 ? -10.496 10.057 9.461 1.00 93.06 322 VAL A C 1
ATOM 2562 O O . VAL A 1 322 ? -10.135 9.370 10.416 1.00 93.06 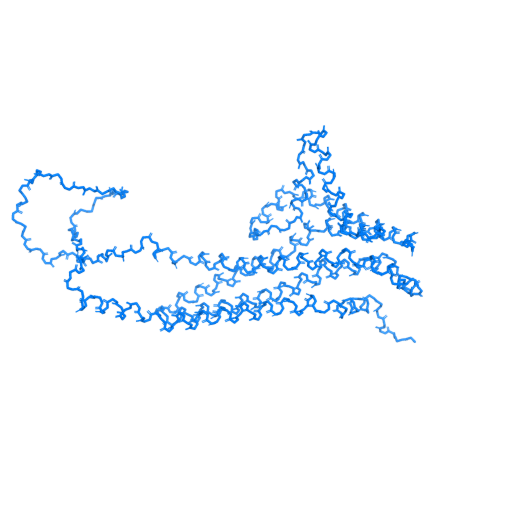322 VAL A O 1
ATOM 2565 N N . VAL A 1 323 ? -11.460 10.972 9.588 1.00 95.38 323 VAL A N 1
ATOM 2566 C CA . VAL A 1 323 ? -12.146 11.228 10.867 1.00 95.38 323 VAL A CA 1
ATOM 2567 C C . VAL A 1 323 ? -12.847 9.964 11.377 1.00 95.38 323 VAL A C 1
ATOM 2569 O O . VAL A 1 323 ? -12.677 9.584 12.540 1.00 95.38 323 VAL A O 1
ATOM 2572 N N . VAL A 1 324 ? -13.576 9.268 10.501 1.00 94.69 324 VAL A N 1
ATOM 2573 C CA . VAL A 1 324 ? -14.238 7.995 10.821 1.00 94.69 324 VAL A CA 1
ATOM 2574 C C . VAL A 1 324 ? -13.212 6.935 11.221 1.00 94.69 324 VAL A C 1
ATOM 2576 O O . VAL A 1 324 ? -13.384 6.276 12.245 1.00 94.69 324 VAL A O 1
ATOM 2579 N N . GLY A 1 325 ? -12.111 6.801 10.481 1.00 94.50 325 GLY A N 1
ATOM 2580 C CA . GLY A 1 325 ? -11.053 5.844 10.785 1.00 94.50 325 GLY A CA 1
ATOM 2581 C C . GLY A 1 325 ? -10.384 6.104 12.141 1.00 94.50 325 GLY A C 1
ATOM 2582 O O . GLY A 1 325 ? -10.120 5.161 12.883 1.00 94.50 325 GLY A O 1
ATOM 2583 N N . ILE A 1 326 ? -10.188 7.368 12.539 1.00 95.38 326 ILE A N 1
ATOM 2584 C CA . ILE A 1 326 ? -9.661 7.714 13.869 1.00 95.38 326 ILE A CA 1
ATOM 2585 C C . ILE A 1 326 ? -10.646 7.242 14.944 1.00 95.38 326 ILE A C 1
ATOM 2587 O O . ILE A 1 326 ? -10.242 6.608 15.923 1.00 95.38 326 ILE A O 1
ATOM 2591 N N . GLY A 1 327 ? -11.943 7.490 14.739 1.00 96.56 327 GLY A N 1
ATOM 2592 C CA . GLY A 1 327 ? -13.007 6.980 15.603 1.00 96.56 327 GLY A CA 1
ATOM 2593 C C . GLY A 1 327 ? -12.998 5.451 15.710 1.00 96.56 327 GLY A C 1
ATOM 2594 O O . GLY A 1 327 ? -13.094 4.914 16.815 1.00 96.56 327 GLY A O 1
ATOM 2595 N N . LEU A 1 328 ? -12.803 4.748 14.590 1.00 95.81 328 LEU A N 1
ATOM 2596 C CA . LEU A 1 328 ? -12.714 3.287 14.537 1.00 95.81 328 LEU A CA 1
ATOM 2597 C C . LEU A 1 328 ? -11.471 2.748 15.261 1.00 95.81 328 LEU A C 1
ATOM 2599 O O . LEU A 1 328 ? -11.589 1.784 16.011 1.00 95.81 328 LEU A O 1
ATOM 2603 N N . LEU A 1 329 ? -10.302 3.385 15.146 1.00 95.06 329 LEU A N 1
ATOM 2604 C CA . LEU A 1 329 ? -9.115 2.982 15.917 1.00 95.06 329 LEU A CA 1
ATOM 2605 C C . LEU A 1 329 ? -9.316 3.182 17.427 1.00 95.06 329 LEU A C 1
ATOM 2607 O O . LEU A 1 329 ? -8.926 2.330 18.232 1.00 95.06 329 LEU A O 1
ATOM 2611 N N . ILE A 1 330 ? -9.970 4.278 17.829 1.00 94.62 330 ILE A N 1
ATOM 2612 C CA . ILE A 1 330 ? -10.346 4.509 19.232 1.00 94.62 330 ILE A CA 1
ATOM 2613 C C . ILE A 1 330 ? -11.335 3.435 19.699 1.00 94.62 330 ILE A C 1
ATOM 2615 O O . ILE A 1 330 ? -11.196 2.916 20.812 1.00 94.62 330 ILE A O 1
ATOM 2619 N N . LEU A 1 331 ? -12.307 3.073 18.857 1.00 94.50 331 LEU A N 1
ATOM 2620 C CA . LEU A 1 331 ? -13.259 2.004 19.130 1.00 94.50 331 LEU A CA 1
ATOM 2621 C C . LEU A 1 331 ? -12.552 0.653 19.270 1.00 94.50 331 LEU A C 1
ATOM 2623 O O . LEU A 1 331 ? -12.819 -0.047 20.241 1.00 94.50 331 LEU A O 1
ATOM 2627 N N . ALA A 1 332 ? -11.613 0.312 18.386 1.00 93.38 332 ALA A N 1
ATOM 2628 C CA . ALA A 1 332 ? -10.833 -0.923 18.462 1.00 93.38 332 ALA A CA 1
ATOM 2629 C C . ALA A 1 332 ? -10.064 -1.014 19.790 1.00 93.38 332 ALA A C 1
ATOM 2631 O O . ALA A 1 332 ? -10.141 -2.027 20.488 1.00 93.38 332 ALA A O 1
ATOM 2632 N N . ALA A 1 333 ? -9.402 0.074 20.201 1.00 91.69 333 ALA A N 1
ATOM 2633 C CA . ALA A 1 333 ? -8.723 0.148 21.494 1.00 91.69 333 ALA A CA 1
ATOM 2634 C C . ALA A 1 333 ? -9.700 0.008 22.676 1.00 91.69 333 ALA A C 1
ATOM 2636 O O . ALA A 1 333 ? -9.389 -0.649 23.671 1.00 91.69 333 ALA A O 1
ATOM 2637 N N . LYS A 1 334 ? -10.901 0.591 22.574 1.00 91.69 334 LYS A N 1
ATOM 2638 C CA . LYS A 1 334 ? -11.943 0.471 23.603 1.00 91.69 334 LYS A CA 1
ATOM 2639 C C . LYS A 1 334 ? -12.494 -0.955 23.685 1.00 91.69 334 LYS A C 1
ATOM 2641 O O . LYS A 1 334 ? -12.574 -1.492 24.782 1.00 91.69 334 LYS A O 1
ATOM 2646 N N . VAL A 1 335 ? -12.840 -1.576 22.557 1.00 90.19 335 VAL A N 1
ATOM 2647 C CA . VAL A 1 335 ? -13.336 -2.963 22.477 1.00 90.19 335 VAL A CA 1
ATOM 2648 C C . VAL A 1 335 ? -12.319 -3.920 23.083 1.00 90.19 335 VAL A C 1
ATOM 2650 O O . VAL A 1 335 ? -12.672 -4.728 23.941 1.00 90.19 335 VAL A O 1
ATOM 2653 N N . ARG A 1 336 ? -11.046 -3.765 22.713 1.00 85.88 336 ARG A N 1
ATOM 2654 C CA . ARG A 1 336 ? -9.940 -4.553 23.258 1.00 85.88 336 ARG A CA 1
ATOM 2655 C C . ARG A 1 336 ? -9.866 -4.491 24.787 1.00 85.88 336 ARG A C 1
ATOM 2657 O O . ARG A 1 336 ? -9.633 -5.512 25.425 1.00 85.88 336 ARG A O 1
ATOM 2664 N N . ARG A 1 337 ? -10.099 -3.318 25.383 1.00 83.88 337 ARG A N 1
ATOM 2665 C CA . ARG A 1 337 ? -10.052 -3.131 26.842 1.00 83.88 337 ARG A CA 1
ATOM 2666 C C . ARG A 1 337 ? -11.092 -3.974 27.590 1.00 83.88 337 ARG A C 1
ATOM 2668 O O . ARG A 1 337 ? -10.818 -4.422 28.703 1.00 83.88 337 ARG A O 1
ATOM 2675 N N . TYR A 1 338 ? -12.279 -4.151 27.007 1.00 82.62 338 TYR A N 1
ATOM 2676 C CA . TYR A 1 338 ? -13.404 -4.840 27.650 1.00 82.62 338 TYR A CA 1
ATOM 2677 C C . TYR A 1 338 ? -13.521 -6.316 27.261 1.00 82.62 338 TYR A C 1
ATOM 2679 O O . TYR A 1 338 ? -14.136 -7.086 27.992 1.00 82.62 338 TYR A O 1
ATOM 2687 N N . ARG A 1 339 ? -12.940 -6.725 26.130 1.00 77.69 339 ARG A N 1
ATOM 2688 C CA . ARG A 1 339 ? -13.112 -8.064 25.560 1.00 77.69 339 ARG A CA 1
ATOM 2689 C C . ARG A 1 339 ? -11.813 -8.868 25.631 1.00 77.69 339 ARG A C 1
ATOM 2691 O O . ARG A 1 339 ? -11.081 -8.975 24.651 1.00 77.69 339 ARG A O 1
ATOM 2698 N N . LEU A 1 340 ? -11.536 -9.413 26.812 1.00 66.81 340 LEU A N 1
ATOM 2699 C CA . LEU A 1 340 ? -10.303 -10.160 27.111 1.00 66.81 340 LEU A CA 1
ATOM 2700 C C . LEU A 1 340 ? -10.443 -11.675 26.918 1.00 66.81 340 LEU A C 1
ATOM 2702 O O . LEU A 1 340 ? -9.448 -12.391 26.960 1.00 66.81 340 LEU A O 1
ATOM 2706 N N . GLU A 1 341 ? -11.666 -12.148 26.701 1.00 62.28 341 GLU A N 1
ATOM 2707 C CA . GLU A 1 341 ? -12.007 -13.563 26.578 1.00 62.28 341 GLU A CA 1
ATOM 2708 C C . GLU A 1 341 ? -12.433 -13.880 25.135 1.00 62.28 341 GLU A C 1
ATOM 2710 O O . GLU A 1 341 ? -12.913 -12.999 24.398 1.00 62.28 341 GLU A O 1
ATOM 2715 N N . LEU A 1 342 ? -12.211 -15.131 24.724 1.00 55.91 342 LEU A N 1
ATOM 2716 C CA . LEU A 1 342 ? -12.725 -15.691 23.472 1.00 55.91 342 LEU A CA 1
ATOM 2717 C C . LEU A 1 342 ? -14.102 -16.308 23.695 1.00 55.91 342 LEU A C 1
ATOM 2719 O O . LEU A 1 342 ? -14.209 -17.129 24.631 1.00 55.91 342 LEU A O 1
#

Sequence (342 aa):
MNPNYNPTKAMLRRDFTEYRSSFLVTPIVIAAFLAVVAWGGALFASQFSDWEEGIGWFVANQIPDAQVDIEIRSSSDRADGFVLGDWVYPDAEAESVEDSQWDFSADWTFSTPISPTGVNEFNDGEEFHEVLNALNVIFLLVLWTISVNYLSGSLYNDRRDRSVLFWRSMPVSDRREVLSKYLTIGLAVPVVYAIISILTQLVIVAAGAFFLVRTVTPLEQVSAFSWLSISEIFRNTLLKLPVMIVMTFPLYAWSFVASAWAKNSPVLWMFGLPAGAIFAERWLLGSSWLAERVARCLPGGDEYDSMLEMFQATWPEQVAGVVVGIGLLILAAKVRRYRLEL

Organism: NCBI:txid2518989